Protein AF-A0A6N4V8E3-F1 (afdb_monomer_lite)

Sequence (276 aa):
MPQGRGENFLPGADWSERSAGTNAPGTALVVDREVQIRRWEHFSRVAQPWSCTAAPVRDPTTGELLGVIDLTGHADAAAPQTLALLRATALAVGKYVALQRLTQTAAEVGPSSYSARLTVLTARRPTWTVCRGAGAGQSVNLAPRHADILVLLMQHPEGLSADHLAVLLDDNDLDAVSVRAEMSRLRRAIGARFLGSKPYRLLEPVTSDLDGVLDALATGDISRALELCSGPLLPNSPSPGIARLRVEVCAALRLAVIEANDDALLERWRRTGHGS

pLDDT: mean 83.17, std 13.73, range [33.72, 97.56]

Structure (mmCIF, N/CA/C/O backbone):
data_AF-A0A6N4V8E3-F1
#
_entry.id   AF-A0A6N4V8E3-F1
#
loop_
_atom_site.group_PDB
_atom_site.id
_atom_site.type_symbol
_atom_site.label_atom_id
_atom_site.label_alt_id
_atom_site.label_comp_id
_atom_site.label_asym_id
_atom_site.label_entity_id
_atom_site.label_seq_id
_atom_site.pdbx_PDB_ins_code
_atom_site.Cartn_x
_atom_site.Cartn_y
_atom_site.Cartn_z
_atom_site.occupancy
_atom_site.B_iso_or_equiv
_atom_site.auth_seq_id
_atom_site.auth_comp_id
_atom_site.auth_asym_id
_atom_site.auth_atom_id
_atom_site.pdbx_PDB_model_num
ATOM 1 N N . MET A 1 1 ? 6.601 -24.654 -59.844 1.00 35.06 1 MET A N 1
ATOM 2 C CA . MET A 1 1 ? 7.358 -24.160 -58.674 1.00 35.06 1 MET A CA 1
ATOM 3 C C . MET A 1 1 ? 6.698 -22.873 -58.174 1.00 35.06 1 MET A C 1
ATOM 5 O O . MET A 1 1 ? 6.913 -21.855 -58.820 1.00 35.06 1 MET A O 1
ATOM 9 N N . PRO A 1 2 ? 5.873 -22.868 -57.114 1.00 35.78 2 PRO A N 1
ATOM 10 C CA . PRO A 1 2 ? 5.459 -21.618 -56.462 1.00 35.78 2 PRO A CA 1
ATOM 11 C C . PRO A 1 2 ? 6.222 -21.474 -55.125 1.00 35.78 2 PRO A C 1
ATOM 13 O O . PRO A 1 2 ? 6.230 -22.398 -54.323 1.00 35.78 2 PRO A O 1
ATOM 16 N N . GLN A 1 3 ? 7.130 -20.508 -54.949 1.00 33.72 3 GLN A N 1
ATOM 17 C CA . GLN A 1 3 ? 6.899 -19.123 -54.489 1.00 33.72 3 GLN A CA 1
ATOM 18 C C . GLN A 1 3 ? 6.070 -19.025 -53.192 1.00 33.72 3 GLN A C 1
ATOM 20 O O . GLN A 1 3 ? 4.890 -18.711 -53.240 1.00 33.72 3 GLN A O 1
ATOM 25 N N . GLY A 1 4 ? 6.696 -19.268 -52.032 1.00 34.12 4 GLY A N 1
ATOM 26 C CA . GLY A 1 4 ? 6.123 -18.970 -50.712 1.00 34.12 4 GLY A CA 1
ATOM 27 C C . GLY A 1 4 ? 6.515 -17.563 -50.254 1.00 34.12 4 GLY A C 1
ATOM 28 O O . GLY A 1 4 ? 7.561 -17.384 -49.632 1.00 34.12 4 GLY A O 1
ATOM 29 N N . ARG A 1 5 ? 5.712 -16.555 -50.611 1.00 37.81 5 ARG A N 1
ATOM 30 C CA . ARG A 1 5 ? 5.761 -15.217 -49.994 1.00 37.81 5 ARG A CA 1
ATOM 31 C C . ARG A 1 5 ? 5.069 -15.282 -48.624 1.00 37.81 5 ARG A C 1
ATOM 33 O O . ARG A 1 5 ? 4.249 -16.162 -48.401 1.00 37.81 5 ARG A O 1
ATOM 40 N N . GLY A 1 6 ? 5.436 -14.395 -47.697 1.00 44.28 6 GLY A N 1
ATOM 41 C CA . GLY A 1 6 ? 4.971 -14.358 -46.299 1.00 44.28 6 GLY A CA 1
ATOM 42 C C . GLY A 1 6 ? 3.471 -14.094 -46.104 1.00 44.28 6 GLY A C 1
ATOM 43 O O . GLY A 1 6 ? 3.096 -13.060 -45.566 1.00 44.28 6 GLY A O 1
ATOM 44 N N . GLU A 1 7 ? 2.620 -15.031 -46.517 1.00 43.19 7 GLU A N 1
ATOM 45 C CA . GLU A 1 7 ? 1.161 -14.877 -46.600 1.00 43.19 7 GLU A CA 1
ATOM 46 C C . GLU A 1 7 ? 0.392 -15.211 -45.301 1.00 43.19 7 GLU A C 1
ATOM 48 O O . GLU A 1 7 ? -0.817 -15.026 -45.263 1.00 43.19 7 GLU A O 1
ATOM 53 N N . ASN A 1 8 ? 1.057 -15.608 -44.203 1.00 53.62 8 ASN A N 1
ATOM 54 C CA . ASN A 1 8 ? 0.373 -16.044 -42.965 1.00 53.62 8 ASN A CA 1
ATOM 55 C C . ASN A 1 8 ? 0.537 -15.118 -41.737 1.00 53.62 8 ASN A C 1
ATOM 57 O O . ASN A 1 8 ? 0.022 -15.431 -40.665 1.00 53.62 8 ASN A O 1
ATOM 61 N N . PHE A 1 9 ? 1.210 -13.968 -41.858 1.00 63.34 9 PHE A N 1
ATOM 62 C CA . PHE A 1 9 ? 1.315 -12.973 -40.772 1.00 63.34 9 PHE A CA 1
ATOM 63 C C . PHE A 1 9 ? 0.225 -11.899 -40.889 1.00 63.34 9 PHE A C 1
ATOM 65 O O . PHE A 1 9 ? 0.503 -10.705 -40.979 1.00 63.34 9 PHE A O 1
ATOM 72 N N . LEU A 1 10 ? -1.032 -12.339 -40.942 1.00 71.69 10 LEU A N 1
ATOM 73 C CA . LEU A 1 10 ? -2.198 -11.460 -41.003 1.00 71.69 10 LEU A CA 1
ATOM 74 C C . LEU A 1 10 ? -2.860 -11.366 -39.620 1.00 71.69 10 LEU A C 1
ATOM 76 O O . LEU A 1 10 ? -2.884 -12.363 -38.891 1.00 71.69 10 LEU A O 1
ATOM 80 N N . PRO A 1 11 ? -3.433 -10.206 -39.247 1.00 72.50 11 PRO A N 1
ATOM 81 C CA . PRO A 1 11 ? -4.263 -10.108 -38.052 1.00 72.50 11 PRO A CA 1
ATOM 82 C C . PRO A 1 11 ? -5.357 -11.186 -38.053 1.00 72.50 11 PRO A C 1
ATOM 84 O O . PRO A 1 11 ? -6.082 -11.336 -39.035 1.00 72.50 11 PRO A O 1
ATOM 87 N N . GLY A 1 12 ? -5.464 -11.939 -36.955 1.00 74.75 12 GLY A N 1
ATOM 88 C CA . GLY A 1 12 ? -6.433 -13.032 -36.809 1.00 74.75 12 GLY A CA 1
ATOM 89 C C . GLY A 1 12 ? -5.965 -14.408 -37.299 1.00 74.75 12 GLY A C 1
ATOM 90 O O . GLY A 1 12 ? -6.728 -15.364 -37.184 1.00 74.75 12 GLY A O 1
ATOM 91 N N . ALA A 1 13 ? -4.736 -14.545 -37.809 1.00 72.50 13 ALA A N 1
ATOM 92 C CA . ALA A 1 13 ? -4.158 -15.855 -38.111 1.00 72.50 13 ALA A CA 1
ATOM 93 C C . ALA A 1 13 ? -3.960 -16.695 -36.831 1.00 72.50 13 ALA A C 1
ATOM 95 O O . ALA A 1 13 ? -3.440 -16.199 -35.830 1.00 72.50 13 ALA A O 1
ATOM 96 N N . ASP A 1 14 ? -4.347 -17.974 -36.871 1.00 70.38 14 ASP A N 1
ATOM 97 C CA . ASP A 1 14 ? -4.186 -18.908 -35.750 1.00 70.38 14 ASP A CA 1
ATOM 98 C C . ASP A 1 14 ? -2.796 -19.561 -35.772 1.00 70.38 14 ASP A C 1
ATOM 100 O O . ASP A 1 14 ? -2.520 -20.460 -36.573 1.00 70.38 14 ASP A O 1
ATOM 104 N N . TRP A 1 15 ? -1.942 -19.111 -34.851 1.00 71.25 15 TRP A N 1
ATOM 105 C CA . TRP A 1 15 ? -0.581 -19.607 -34.629 1.00 71.25 15 TRP A CA 1
ATOM 106 C C . TRP A 1 15 ? -0.468 -20.569 -33.437 1.00 71.25 15 TRP A C 1
ATOM 108 O O . TRP A 1 15 ? 0.630 -20.818 -32.938 1.00 71.25 15 TRP A O 1
ATOM 118 N N . SER A 1 16 ? -1.580 -21.132 -32.961 1.00 67.69 16 SER A N 1
ATOM 119 C CA . SER A 1 16 ? -1.545 -22.183 -31.942 1.00 67.69 16 SER A CA 1
ATOM 120 C C . SER A 1 16 ? -0.739 -23.394 -32.420 1.00 67.69 16 SER A C 1
ATOM 122 O O . SER A 1 16 ? -0.695 -23.702 -33.613 1.00 67.69 16 SER A O 1
ATOM 124 N N . GLU A 1 17 ? -0.139 -24.143 -31.490 1.00 68.00 17 GLU A N 1
ATOM 125 C CA . GLU A 1 17 ? 0.621 -25.354 -31.839 1.00 68.00 17 GLU A CA 1
ATOM 126 C C . GLU A 1 17 ? -0.234 -26.396 -32.579 1.00 68.00 17 GLU A C 1
ATOM 128 O O . GLU A 1 17 ? 0.279 -27.147 -33.405 1.00 68.00 17 GLU A O 1
ATOM 133 N N . ARG A 1 18 ? -1.554 -26.414 -32.338 1.00 65.75 18 ARG A N 1
ATOM 134 C CA . ARG A 1 18 ? -2.509 -27.288 -33.036 1.00 65.75 18 ARG A CA 1
ATOM 135 C C . ARG A 1 18 ? -2.671 -26.919 -34.516 1.00 65.75 18 ARG A C 1
ATOM 137 O O . ARG A 1 18 ? -2.893 -27.812 -35.328 1.00 65.75 18 ARG A O 1
ATOM 144 N N . SER A 1 19 ? -2.596 -25.630 -34.843 1.00 66.25 19 SER A N 1
ATOM 145 C CA . SER A 1 19 ? -2.780 -25.094 -36.197 1.00 66.25 19 SER A CA 1
ATOM 146 C C . SER A 1 19 ? -1.456 -25.030 -36.969 1.00 66.25 19 SER A C 1
ATOM 148 O O . SER A 1 19 ? -1.354 -25.526 -38.089 1.00 66.25 19 SER A O 1
ATOM 150 N N . ALA A 1 20 ? -0.416 -24.467 -36.349 1.00 65.44 20 ALA A N 1
ATOM 151 C CA . ALA A 1 20 ? 0.849 -24.129 -37.002 1.00 65.44 20 ALA A CA 1
ATOM 152 C C . ALA A 1 20 ? 2.033 -25.035 -36.601 1.00 65.44 20 ALA A C 1
ATOM 154 O O . ALA A 1 20 ? 3.134 -24.874 -37.132 1.00 65.44 20 ALA A O 1
ATOM 155 N N . GLY A 1 21 ? 1.832 -25.993 -35.686 1.00 66.31 21 GLY A N 1
ATOM 156 C CA . GLY A 1 21 ? 2.904 -26.807 -35.098 1.00 66.31 21 GLY A CA 1
ATOM 157 C C . GLY A 1 21 ? 3.743 -26.036 -34.071 1.00 66.31 21 GLY A C 1
ATOM 158 O O . GLY A 1 21 ? 3.504 -24.853 -33.829 1.00 66.31 21 GLY A O 1
ATOM 159 N N . THR A 1 22 ? 4.734 -26.695 -33.457 1.00 66.62 22 THR A N 1
ATOM 160 C CA . THR A 1 22 ? 5.653 -26.058 -32.493 1.00 66.62 22 THR A CA 1
ATOM 161 C C . THR A 1 22 ? 6.352 -24.859 -33.131 1.00 66.62 22 THR A C 1
ATOM 163 O O . THR A 1 22 ? 7.107 -24.995 -34.098 1.00 66.62 22 THR A O 1
ATOM 166 N N . ASN A 1 23 ? 6.094 -23.678 -32.581 1.00 73.62 23 ASN A N 1
ATOM 167 C CA . ASN A 1 23 ? 6.585 -22.402 -33.078 1.00 73.62 23 ASN A CA 1
ATOM 168 C C . ASN A 1 23 ? 7.006 -21.508 -31.905 1.00 73.62 23 ASN A C 1
ATOM 170 O O . ASN A 1 23 ? 6.580 -21.720 -30.774 1.00 73.62 23 ASN A O 1
ATOM 174 N N . ALA A 1 24 ? 7.858 -20.516 -32.169 1.00 75.12 24 ALA A N 1
ATOM 175 C CA . ALA A 1 24 ? 8.422 -19.666 -31.123 1.00 75.12 24 ALA A CA 1
ATOM 176 C C . ALA A 1 24 ? 7.376 -18.964 -30.232 1.00 75.12 24 ALA A C 1
ATOM 178 O O . ALA A 1 24 ? 7.535 -19.043 -29.010 1.00 75.12 24 ALA A O 1
ATOM 179 N N . PRO A 1 25 ? 6.294 -18.347 -30.759 1.00 81.62 25 PRO A N 1
ATOM 180 C CA . PRO A 1 25 ? 5.296 -17.721 -29.896 1.00 81.62 25 PRO A CA 1
ATOM 181 C C . PRO A 1 25 ? 4.509 -18.737 -29.057 1.00 81.62 25 PRO A C 1
ATOM 183 O O . PRO A 1 25 ? 4.309 -18.514 -27.865 1.00 81.62 25 PRO A O 1
ATOM 186 N N . GLY A 1 26 ? 4.120 -19.876 -29.634 1.00 82.00 26 GLY A N 1
ATOM 187 C CA . GLY A 1 26 ? 3.435 -20.958 -28.926 1.00 82.00 26 GLY A CA 1
ATOM 188 C C . GLY A 1 26 ? 4.300 -21.578 -27.832 1.00 82.00 26 GLY A C 1
ATOM 189 O O . GLY A 1 26 ? 3.849 -21.740 -26.701 1.00 82.00 26 GLY A O 1
ATOM 190 N N . THR A 1 27 ? 5.577 -21.830 -28.122 1.00 82.06 27 THR A N 1
ATOM 191 C CA . THR A 1 27 ? 6.521 -22.336 -27.124 1.00 82.06 27 THR A CA 1
ATOM 192 C C . THR A 1 27 ? 6.706 -21.327 -25.996 1.00 82.06 27 THR A C 1
ATOM 194 O O . THR A 1 27 ? 6.615 -21.720 -24.839 1.00 82.06 27 THR A O 1
ATOM 197 N N . ALA A 1 28 ? 6.891 -20.036 -26.299 1.00 85.12 28 ALA A N 1
ATOM 198 C CA . ALA A 1 28 ? 7.029 -18.993 -25.280 1.00 85.12 28 ALA A CA 1
ATOM 199 C C . ALA A 1 28 ? 5.793 -18.873 -24.368 1.00 85.12 28 ALA A C 1
ATOM 201 O O . ALA A 1 28 ? 5.960 -18.646 -23.171 1.00 85.12 28 ALA A O 1
ATOM 202 N N . LEU A 1 29 ? 4.578 -19.085 -24.897 1.00 86.38 29 LEU A N 1
ATOM 203 C CA . LEU A 1 29 ? 3.350 -19.172 -24.092 1.00 86.38 29 LEU A CA 1
ATOM 204 C C . LEU A 1 29 ? 3.366 -20.380 -23.143 1.00 86.38 29 LEU A C 1
ATOM 206 O O . LEU A 1 29 ? 2.987 -20.252 -21.985 1.00 86.38 29 LEU A O 1
ATOM 210 N N . VAL A 1 30 ? 3.798 -21.551 -23.622 1.00 84.81 30 VAL A N 1
ATOM 211 C CA . VAL A 1 30 ? 3.795 -22.800 -22.838 1.00 84.81 30 VAL A CA 1
ATOM 212 C C . VAL A 1 30 ? 4.867 -22.797 -21.750 1.00 84.81 30 VAL A C 1
ATOM 214 O O . VAL A 1 30 ? 4.600 -23.208 -20.623 1.00 84.81 30 VAL A O 1
ATOM 217 N N . VAL A 1 31 ? 6.089 -22.363 -22.076 1.00 86.06 31 VAL A N 1
ATOM 218 C CA . VAL A 1 31 ? 7.203 -22.335 -21.112 1.00 86.06 31 VAL A CA 1
ATOM 219 C C . VAL A 1 31 ? 7.198 -21.089 -20.231 1.00 86.06 31 VAL A C 1
ATOM 221 O O . VAL A 1 31 ? 7.966 -21.021 -19.272 1.00 86.06 31 VAL A O 1
ATOM 224 N N . ASP A 1 32 ? 6.358 -20.112 -20.571 1.00 87.50 32 ASP A N 1
ATOM 225 C CA . ASP A 1 32 ? 6.155 -18.863 -19.843 1.00 87.50 32 ASP A CA 1
ATOM 226 C C . ASP A 1 32 ? 7.458 -18.064 -19.610 1.00 87.50 32 ASP A C 1
ATOM 228 O O . ASP A 1 32 ? 7.689 -17.426 -18.578 1.00 87.50 32 ASP A O 1
ATOM 232 N N . ARG A 1 33 ? 8.353 -18.115 -20.603 1.00 88.81 33 ARG A N 1
ATOM 233 C CA . ARG A 1 33 ? 9.679 -17.474 -20.623 1.00 88.81 33 ARG A CA 1
ATOM 234 C C . ARG A 1 33 ? 10.089 -17.142 -22.050 1.00 88.81 33 ARG A C 1
ATOM 236 O O . ARG A 1 33 ? 9.491 -17.632 -23.005 1.00 88.81 33 ARG A O 1
ATOM 243 N N . GLU A 1 34 ? 11.138 -16.341 -22.205 1.00 89.12 34 GLU A N 1
ATOM 244 C CA . GLU A 1 34 ? 11.646 -16.026 -23.535 1.00 89.12 34 GLU A CA 1
ATOM 245 C C . GLU A 1 34 ? 12.300 -17.241 -24.190 1.00 89.12 34 GLU A C 1
ATOM 247 O O . GLU A 1 34 ? 12.995 -18.038 -23.543 1.00 89.12 34 GLU A O 1
ATOM 252 N N . VAL A 1 35 ? 12.097 -17.342 -25.500 1.00 88.75 35 VAL A N 1
ATOM 253 C CA . VAL A 1 35 ? 12.589 -18.434 -26.335 1.00 88.75 35 VAL A CA 1
ATOM 254 C C . VAL A 1 35 ? 13.273 -17.842 -27.558 1.00 88.75 35 VAL A C 1
ATOM 256 O O . VAL A 1 35 ? 12.781 -16.894 -28.168 1.00 88.75 35 VAL A O 1
ATOM 259 N N . GLN A 1 36 ? 14.412 -18.421 -27.927 1.00 87.12 36 GLN A N 1
ATOM 260 C CA . GLN A 1 36 ? 15.023 -18.216 -29.234 1.00 87.12 36 GLN A CA 1
ATOM 261 C C . GLN A 1 36 ? 15.043 -19.557 -29.950 1.00 87.12 36 GLN A C 1
ATOM 263 O O . GLN A 1 36 ? 15.472 -20.547 -29.363 1.00 87.12 36 GLN A O 1
ATOM 268 N N . ILE A 1 37 ? 14.577 -19.578 -31.195 1.00 81.75 37 ILE A N 1
ATOM 269 C CA . ILE A 1 37 ? 14.648 -20.748 -32.069 1.00 81.75 37 ILE A CA 1
ATOM 270 C C . ILE A 1 37 ? 15.474 -20.346 -33.285 1.00 81.75 37 ILE A C 1
ATOM 272 O O . ILE A 1 37 ? 15.129 -19.412 -34.008 1.00 81.75 37 ILE A O 1
ATOM 276 N N . ARG A 1 38 ? 16.606 -21.012 -33.490 1.00 80.94 38 ARG A N 1
ATOM 277 C CA . ARG A 1 38 ? 17.566 -20.722 -34.557 1.00 80.94 38 ARG A CA 1
ATOM 278 C C . ARG A 1 38 ? 17.406 -21.715 -35.686 1.00 80.94 38 ARG A C 1
ATOM 280 O O . ARG A 1 38 ? 17.767 -22.865 -35.493 1.00 80.94 38 ARG A O 1
ATOM 287 N N . ARG A 1 39 ? 17.003 -21.286 -36.885 1.00 79.44 39 ARG A N 1
ATOM 288 C CA . ARG A 1 39 ? 17.086 -22.059 -38.145 1.00 79.44 39 ARG A CA 1
ATOM 289 C C . ARG A 1 39 ? 16.838 -23.566 -37.993 1.00 79.44 39 ARG A C 1
ATOM 291 O O . ARG A 1 39 ? 15.705 -24.023 -38.021 1.00 79.44 39 ARG A O 1
ATOM 298 N N . TRP A 1 40 ? 17.905 -24.344 -37.829 1.00 71.44 40 TRP A N 1
ATOM 299 C CA . TRP A 1 40 ? 17.895 -25.802 -37.707 1.00 71.44 40 TRP A CA 1
ATOM 300 C C . TRP A 1 40 ? 17.207 -26.339 -36.437 1.00 71.44 40 TRP A C 1
ATOM 302 O O . TRP A 1 40 ? 16.867 -27.517 -36.403 1.00 71.44 40 TRP A O 1
ATOM 312 N N . GLU A 1 41 ? 16.959 -25.500 -35.431 1.00 68.12 41 GLU A N 1
ATOM 313 C CA . GLU A 1 41 ? 16.141 -25.799 -34.247 1.00 68.12 41 GLU A CA 1
ATOM 314 C C . GLU A 1 41 ? 14.634 -25.813 -34.572 1.00 68.12 41 GLU A C 1
ATOM 316 O O . GLU A 1 41 ? 13.845 -26.365 -33.806 1.00 68.12 41 GLU A O 1
ATOM 321 N N . HIS A 1 42 ? 14.211 -25.267 -35.722 1.00 64.88 42 HIS A N 1
ATOM 322 C CA . HIS A 1 42 ? 12.837 -25.422 -36.193 1.00 64.88 42 HIS A CA 1
ATOM 323 C C . HIS A 1 42 ? 12.587 -26.857 -36.682 1.00 64.88 42 HIS A C 1
ATOM 325 O O . HIS A 1 42 ? 13.232 -27.343 -37.617 1.00 64.88 42 HIS A O 1
ATOM 331 N N . PHE A 1 43 ? 11.571 -27.507 -36.104 1.00 62.22 43 PHE A N 1
ATOM 332 C CA . PHE A 1 43 ? 11.139 -28.853 -36.500 1.00 62.22 43 PHE A CA 1
ATOM 333 C C . PHE A 1 43 ? 10.637 -28.909 -37.957 1.00 62.22 43 PHE A C 1
ATOM 335 O O . PHE A 1 43 ? 10.853 -29.891 -38.667 1.00 62.22 43 PHE A O 1
ATOM 342 N N . SER A 1 44 ? 10.007 -27.832 -38.441 1.00 59.75 44 SER A N 1
ATOM 343 C CA . SER A 1 44 ? 9.557 -27.713 -39.832 1.00 59.75 44 SER A CA 1
ATOM 344 C C . SER A 1 44 ? 10.683 -27.250 -40.759 1.00 59.75 44 SER A C 1
ATOM 346 O O . SER A 1 44 ? 11.201 -26.143 -40.612 1.00 59.75 44 SER A O 1
ATOM 348 N N . ARG A 1 45 ? 10.994 -28.043 -41.797 1.00 59.47 45 ARG A N 1
ATOM 349 C CA . ARG A 1 45 ? 11.989 -27.692 -42.836 1.00 59.47 45 ARG A CA 1
ATOM 350 C C . ARG A 1 45 ? 11.665 -26.400 -43.588 1.00 59.47 45 ARG A C 1
ATOM 352 O O . ARG A 1 45 ? 12.570 -25.742 -44.085 1.00 59.47 45 ARG A O 1
ATOM 359 N N . VAL A 1 46 ? 10.389 -26.024 -43.648 1.00 60.22 46 VAL A N 1
ATOM 360 C CA . VAL A 1 46 ? 9.932 -24.782 -44.291 1.00 60.22 46 VAL A CA 1
ATOM 361 C C . VAL A 1 46 ? 10.279 -23.551 -43.443 1.00 60.22 46 VAL A C 1
ATOM 363 O O . VAL A 1 46 ? 10.506 -22.477 -43.992 1.00 60.22 46 VAL A O 1
ATOM 366 N N . ALA A 1 47 ? 10.379 -23.709 -42.120 1.00 59.47 47 ALA A N 1
ATOM 367 C CA . ALA A 1 47 ? 10.731 -22.639 -41.187 1.00 59.47 47 ALA A CA 1
ATOM 368 C C . ALA A 1 47 ? 12.251 -22.494 -40.965 1.00 59.47 47 ALA A C 1
ATOM 370 O O . ALA A 1 47 ? 12.696 -21.461 -40.482 1.00 59.47 47 ALA A O 1
ATOM 371 N N . GLN A 1 48 ? 13.060 -23.477 -41.381 1.00 68.38 48 GLN A N 1
ATOM 372 C CA . GLN A 1 48 ? 14.523 -23.479 -41.210 1.00 68.38 48 GLN A CA 1
ATOM 373 C C . GLN A 1 48 ? 15.305 -22.299 -41.826 1.00 68.38 48 GLN A C 1
ATOM 375 O O . GLN A 1 48 ? 16.406 -22.022 -41.343 1.00 68.38 48 GLN A O 1
ATOM 380 N N . PRO A 1 49 ? 14.822 -21.583 -42.863 1.00 71.50 49 PRO A N 1
ATOM 381 C CA . PRO A 1 49 ? 15.467 -20.346 -43.311 1.00 71.50 49 PRO A CA 1
ATOM 382 C C . PRO A 1 49 ? 15.428 -19.216 -42.271 1.00 71.50 49 PRO A C 1
ATOM 384 O O . PRO A 1 49 ? 16.246 -18.294 -42.340 1.00 71.50 49 PRO A O 1
ATOM 387 N N . TRP A 1 50 ? 14.507 -19.298 -41.311 1.00 76.06 50 TRP A N 1
ATOM 388 C CA . TRP A 1 50 ? 14.204 -18.250 -40.349 1.00 76.06 50 TRP A CA 1
ATOM 389 C C . TRP A 1 50 ? 14.744 -18.588 -38.960 1.00 76.06 50 TRP A C 1
ATOM 391 O O . TRP A 1 50 ? 14.968 -19.746 -38.617 1.00 76.06 50 TRP A O 1
ATOM 401 N N . SER A 1 51 ? 14.979 -17.554 -38.166 1.00 81.81 51 SER A N 1
ATOM 402 C CA . SER A 1 51 ? 15.124 -17.648 -36.721 1.00 81.81 51 SER A CA 1
ATOM 403 C C . SER A 1 51 ? 14.081 -16.747 -36.081 1.00 81.81 51 SER A C 1
ATOM 405 O O . SER A 1 51 ? 13.721 -15.706 -36.641 1.00 81.81 51 SER A O 1
ATOM 407 N N . CYS A 1 52 ? 13.633 -17.134 -34.899 1.00 86.00 52 CYS A N 1
ATOM 408 C CA . CYS A 1 52 ? 12.606 -16.429 -34.153 1.00 86.00 52 CYS A CA 1
ATOM 409 C C . CYS A 1 52 ? 13.114 -16.132 -32.744 1.00 86.00 52 CYS A C 1
ATOM 411 O O . CYS A 1 52 ? 13.771 -16.971 -32.121 1.00 86.00 52 CYS A O 1
ATOM 413 N N . THR A 1 53 ? 12.782 -14.954 -32.232 1.00 88.12 53 THR A N 1
ATOM 414 C CA . THR A 1 53 ? 12.875 -14.646 -30.805 1.00 88.12 53 THR A CA 1
ATOM 415 C C . THR A 1 53 ? 11.499 -14.232 -30.327 1.00 88.12 53 THR A C 1
ATOM 417 O O . THR A 1 53 ? 10.914 -13.314 -30.892 1.00 88.12 53 THR A O 1
ATOM 420 N N . ALA A 1 54 ? 11.019 -14.877 -29.269 1.00 91.00 54 ALA A N 1
ATOM 421 C CA . ALA A 1 54 ? 9.720 -14.614 -28.674 1.00 91.00 54 ALA A CA 1
ATOM 422 C C . ALA A 1 54 ? 9.861 -14.284 -27.184 1.00 91.00 54 ALA A C 1
ATOM 424 O O . ALA A 1 54 ? 10.643 -14.917 -26.469 1.00 91.00 54 ALA A O 1
ATOM 425 N N . ALA A 1 55 ? 9.093 -13.302 -26.713 1.00 93.44 55 ALA A N 1
ATOM 426 C CA . ALA A 1 55 ? 9.055 -12.881 -25.317 1.00 93.44 55 ALA A CA 1
ATOM 427 C C . ALA A 1 55 ? 7.603 -12.709 -24.829 1.00 93.44 55 ALA A C 1
ATOM 429 O O . ALA A 1 55 ? 6.815 -12.035 -25.503 1.00 93.44 55 ALA A O 1
ATOM 430 N N . PRO A 1 56 ? 7.235 -13.283 -23.667 1.00 94.00 56 PRO A N 1
ATOM 431 C CA . PRO A 1 56 ? 5.913 -13.098 -23.090 1.00 94.00 56 PRO A CA 1
ATOM 432 C C . PRO A 1 56 ? 5.708 -11.653 -22.633 1.00 94.00 56 PRO A C 1
ATOM 434 O O . PRO A 1 56 ? 6.578 -11.038 -22.015 1.00 94.00 56 PRO A O 1
ATOM 437 N N . VAL A 1 57 ? 4.525 -11.122 -22.920 1.00 94.88 57 VAL A N 1
ATOM 438 C CA . VAL A 1 57 ? 4.033 -9.852 -22.391 1.00 94.88 57 VAL A CA 1
ATOM 439 C C . VAL A 1 57 ? 3.194 -10.164 -21.171 1.00 94.88 57 VAL A C 1
ATOM 441 O O . VAL A 1 57 ? 2.213 -10.902 -21.260 1.00 94.88 57 VAL A O 1
ATOM 444 N N . ARG A 1 58 ? 3.562 -9.576 -20.038 1.00 91.38 58 ARG A N 1
ATOM 445 C CA . ARG A 1 58 ? 2.823 -9.725 -18.790 1.00 91.38 58 ARG A CA 1
ATOM 446 C C . ARG A 1 58 ? 2.268 -8.401 -18.331 1.00 91.38 58 ARG A C 1
ATOM 448 O O . ARG A 1 58 ? 2.869 -7.352 -18.570 1.00 91.38 58 ARG A O 1
ATOM 455 N N . ASP A 1 59 ? 1.159 -8.478 -17.622 1.00 89.50 59 ASP A N 1
ATOM 456 C CA . ASP A 1 59 ? 0.723 -7.391 -16.772 1.00 89.50 59 ASP A CA 1
ATOM 457 C C . ASP A 1 59 ? 1.751 -7.245 -15.629 1.00 89.50 59 ASP A C 1
ATOM 459 O O . ASP A 1 59 ? 1.948 -8.188 -14.858 1.00 89.50 59 ASP A O 1
ATOM 463 N N . PRO A 1 60 ? 2.461 -6.107 -15.522 1.00 85.00 60 PRO A N 1
ATOM 464 C CA . PRO A 1 60 ? 3.479 -5.912 -14.493 1.00 85.00 60 PRO A CA 1
ATOM 465 C C . PRO A 1 60 ? 2.890 -5.787 -13.081 1.00 85.00 60 PRO A C 1
ATOM 467 O O . PRO A 1 60 ? 3.636 -5.886 -12.111 1.00 85.00 60 PRO A O 1
ATOM 470 N N . THR A 1 61 ? 1.584 -5.548 -12.960 1.00 84.94 61 THR A N 1
ATOM 471 C CA . THR A 1 61 ? 0.872 -5.390 -11.692 1.00 84.94 61 THR A CA 1
ATOM 472 C C . THR A 1 61 ? 0.308 -6.722 -11.203 1.00 84.94 61 THR A C 1
ATOM 474 O O . THR A 1 61 ? 0.403 -7.015 -10.016 1.00 84.94 61 THR A O 1
ATOM 477 N N . THR A 1 62 ? -0.259 -7.544 -12.092 1.00 86.31 62 THR A N 1
ATOM 478 C CA . THR A 1 62 ? -0.901 -8.820 -11.707 1.00 86.31 62 THR A CA 1
ATOM 479 C C . THR A 1 62 ? -0.053 -10.059 -11.994 1.00 86.31 62 THR A C 1
ATOM 481 O O . THR A 1 62 ? -0.334 -11.130 -11.459 1.00 86.31 62 THR A O 1
ATOM 484 N N . GLY A 1 63 ? 0.968 -9.947 -12.849 1.00 86.50 63 GLY A N 1
ATOM 485 C CA . GLY A 1 63 ? 1.751 -11.080 -13.354 1.00 86.50 63 GLY A CA 1
ATOM 486 C C . GLY A 1 63 ? 1.035 -11.914 -14.425 1.00 86.50 63 GLY A C 1
ATOM 487 O O . GLY A 1 63 ? 1.625 -12.863 -14.949 1.00 86.50 63 GLY A O 1
ATOM 488 N N . GLU A 1 64 ? -0.207 -11.562 -14.773 1.00 90.44 64 GLU A N 1
ATOM 489 C CA . GLU A 1 64 ? -1.012 -12.237 -15.794 1.00 90.44 64 GLU A CA 1
ATOM 490 C C . GLU A 1 64 ? -0.307 -12.214 -17.159 1.00 90.44 64 GLU A C 1
ATOM 492 O O . GLU A 1 64 ? 0.208 -11.181 -17.590 1.00 90.44 64 GLU A O 1
ATOM 497 N N . LEU A 1 65 ? -0.295 -13.353 -17.859 1.00 90.69 65 LEU A N 1
ATOM 498 C CA . LEU A 1 65 ? 0.220 -13.457 -19.223 1.00 90.69 65 LEU A CA 1
ATOM 499 C C . LEU A 1 65 ? -0.796 -12.860 -20.208 1.00 90.69 65 LEU A C 1
ATOM 501 O O . LEU A 1 65 ? -1.862 -13.427 -20.431 1.00 90.69 65 LEU A O 1
ATOM 505 N N . LEU A 1 66 ? -0.451 -11.723 -20.811 1.00 90.75 66 LEU A N 1
ATOM 506 C CA . LEU A 1 66 ? -1.310 -10.988 -21.745 1.00 90.75 66 LEU A CA 1
ATOM 507 C C . LEU A 1 66 ? -1.144 -11.461 -23.194 1.00 90.75 66 LEU A C 1
ATOM 509 O O . LEU A 1 66 ? -2.049 -11.300 -24.011 1.00 90.75 66 LEU A O 1
ATOM 513 N N . GLY A 1 67 ? 0.024 -12.007 -23.531 1.00 91.56 67 GLY A N 1
ATOM 514 C CA . GLY A 1 67 ? 0.346 -12.472 -24.876 1.00 91.56 67 GLY A CA 1
ATOM 515 C C . GLY A 1 67 ? 1.845 -12.649 -25.082 1.00 91.56 67 GLY A C 1
ATOM 516 O O . GLY A 1 67 ? 2.605 -12.752 -24.122 1.00 91.56 67 GLY A O 1
ATOM 517 N N . VAL A 1 68 ? 2.282 -12.670 -26.341 1.00 92.38 68 VAL A N 1
ATOM 518 C CA . VAL A 1 68 ? 3.694 -12.808 -26.731 1.00 92.38 68 VAL A CA 1
ATOM 519 C C . VAL A 1 68 ? 4.017 -11.833 -27.855 1.00 92.38 68 VAL A C 1
ATOM 521 O O . VAL A 1 68 ? 3.204 -11.619 -28.752 1.00 92.38 68 VAL A O 1
ATOM 524 N N . ILE A 1 69 ? 5.221 -11.267 -27.816 1.00 90.88 69 ILE A N 1
ATOM 525 C CA . ILE A 1 69 ? 5.836 -10.573 -28.950 1.00 90.88 69 ILE A CA 1
ATOM 526 C C . ILE A 1 69 ? 6.837 -11.534 -29.579 1.00 90.88 69 ILE A C 1
ATOM 528 O O . ILE A 1 69 ? 7.684 -12.073 -28.872 1.00 90.88 69 ILE A O 1
ATOM 532 N N . ASP A 1 70 ? 6.743 -11.734 -30.890 1.00 89.44 70 ASP A N 1
ATOM 533 C CA . ASP A 1 70 ? 7.684 -12.532 -31.677 1.00 89.44 70 ASP A CA 1
ATOM 534 C C . ASP A 1 70 ? 8.335 -11.666 -32.757 1.00 89.44 70 ASP A C 1
ATOM 536 O O . ASP A 1 70 ? 7.683 -10.832 -33.390 1.00 89.44 70 ASP A O 1
ATOM 540 N N . LEU A 1 71 ? 9.633 -11.871 -32.963 1.00 86.50 71 LEU A N 1
ATOM 541 C CA . LEU A 1 71 ? 10.379 -11.332 -34.086 1.00 86.50 71 LEU A CA 1
ATOM 542 C C . LEU A 1 71 ? 10.957 -12.492 -34.880 1.00 86.50 71 LEU A C 1
ATOM 544 O O . LEU A 1 71 ? 11.867 -13.188 -34.428 1.00 86.50 71 LEU A O 1
ATOM 548 N N . THR A 1 72 ? 10.451 -12.635 -36.098 1.00 83.56 72 THR A N 1
ATOM 549 C CA . THR A 1 72 ? 10.920 -13.603 -37.083 1.00 83.56 72 THR A CA 1
ATOM 550 C C . THR A 1 72 ? 11.806 -12.904 -38.117 1.00 83.56 72 THR A C 1
ATOM 552 O O . THR A 1 72 ? 11.461 -11.850 -38.649 1.00 83.56 72 THR A O 1
ATOM 555 N N . GLY A 1 73 ? 12.961 -13.488 -38.429 1.00 83.56 73 GLY A N 1
ATOM 556 C CA . GLY A 1 73 ? 13.895 -12.970 -39.432 1.00 83.56 73 GLY A CA 1
ATOM 557 C C . GLY A 1 73 ? 14.982 -13.988 -39.767 1.00 83.56 73 GLY A C 1
ATOM 558 O O . GLY A 1 73 ? 14.790 -15.175 -39.547 1.00 83.56 73 GLY A O 1
ATOM 559 N N . HIS A 1 74 ? 16.117 -13.564 -40.332 1.00 78.88 74 HIS A N 1
ATOM 560 C CA . HIS A 1 74 ? 17.186 -14.493 -40.738 1.00 78.88 74 HIS A CA 1
ATOM 561 C C . HIS A 1 74 ? 18.097 -14.881 -39.556 1.00 78.88 74 HIS A C 1
ATOM 563 O O . HIS A 1 74 ? 17.619 -15.419 -38.566 1.00 78.88 74 HIS A O 1
ATOM 569 N N . ALA A 1 75 ? 19.420 -14.697 -39.631 1.00 72.81 75 ALA A N 1
ATOM 570 C CA . ALA A 1 75 ? 20.301 -15.044 -38.506 1.00 72.81 75 ALA A CA 1
ATOM 571 C C . ALA A 1 75 ? 20.177 -14.032 -37.349 1.00 72.81 75 ALA A C 1
ATOM 573 O O . ALA A 1 75 ? 20.195 -14.412 -36.180 1.00 72.81 75 ALA A O 1
ATOM 574 N N . ASP A 1 76 ? 19.968 -12.759 -37.684 1.00 75.94 76 ASP A N 1
ATOM 575 C CA . ASP A 1 76 ? 19.979 -11.650 -36.723 1.00 75.94 76 ASP A CA 1
ATOM 576 C C . ASP A 1 76 ? 18.760 -11.657 -35.787 1.00 75.94 76 ASP A C 1
ATOM 578 O O . ASP A 1 76 ? 18.806 -11.138 -34.671 1.00 75.94 76 ASP A O 1
ATOM 582 N N . ALA A 1 77 ? 17.678 -12.325 -36.192 1.00 77.19 77 ALA A N 1
ATOM 583 C CA . ALA A 1 77 ? 16.473 -12.473 -35.383 1.00 77.19 77 ALA A CA 1
ATOM 584 C C . ALA A 1 77 ? 16.683 -13.313 -34.115 1.00 77.19 77 ALA A C 1
ATOM 586 O O . ALA A 1 77 ? 15.888 -13.203 -33.190 1.00 77.19 77 ALA A O 1
ATOM 587 N N . ALA A 1 78 ? 17.761 -14.100 -34.031 1.00 77.81 78 ALA A N 1
ATOM 588 C CA . ALA A 1 78 ? 18.165 -14.831 -32.827 1.00 77.81 78 ALA A CA 1
ATOM 589 C C . ALA A 1 78 ? 19.514 -14.349 -32.255 1.00 77.81 78 ALA A C 1
ATOM 591 O O . ALA A 1 78 ? 20.185 -15.076 -31.513 1.00 77.81 78 ALA A O 1
ATOM 592 N N . ALA A 1 79 ? 19.921 -13.118 -32.586 1.00 81.31 79 ALA A N 1
ATOM 593 C CA . ALA A 1 79 ? 21.071 -12.475 -31.963 1.00 81.31 79 ALA A CA 1
ATOM 594 C C . ALA A 1 79 ? 20.778 -12.124 -30.484 1.00 81.31 79 ALA A C 1
ATOM 596 O O . ALA A 1 79 ? 19.627 -11.839 -30.134 1.00 81.31 79 ALA A O 1
ATOM 597 N N . PRO A 1 80 ? 21.788 -12.101 -29.593 1.00 76.06 80 PRO A N 1
ATOM 598 C CA . PRO A 1 80 ? 21.597 -11.731 -28.186 1.00 76.06 80 PRO A CA 1
ATOM 599 C C . PRO A 1 80 ? 20.980 -10.337 -27.987 1.00 76.06 80 PRO A C 1
ATOM 601 O O . PRO A 1 80 ? 20.173 -10.132 -27.082 1.00 76.06 80 PRO A O 1
ATOM 604 N N . GLN A 1 81 ? 21.327 -9.383 -28.855 1.00 86.38 81 GLN A N 1
ATOM 605 C CA . GLN A 1 81 ? 20.803 -8.015 -28.820 1.00 86.38 81 GLN A CA 1
ATOM 606 C C . GLN A 1 81 ? 19.300 -7.985 -29.124 1.00 86.38 81 GLN A C 1
ATOM 608 O O . GLN A 1 81 ? 18.563 -7.218 -28.510 1.00 86.38 81 GLN A O 1
ATOM 613 N N . THR A 1 82 ? 18.836 -8.867 -30.012 1.00 85.50 82 THR A N 1
ATOM 614 C CA . THR A 1 82 ? 17.421 -9.008 -30.372 1.00 85.50 82 THR A CA 1
ATOM 615 C C . THR A 1 82 ? 16.595 -9.501 -29.188 1.00 85.50 82 THR A C 1
ATOM 617 O O . THR A 1 82 ? 15.525 -8.962 -28.925 1.00 85.50 82 THR A O 1
ATOM 620 N N . LEU A 1 83 ? 17.115 -10.446 -28.399 1.00 85.38 83 LEU A N 1
ATOM 621 C CA . LEU A 1 83 ? 16.450 -10.893 -27.171 1.00 85.38 83 LEU A CA 1
ATOM 622 C C . LEU A 1 83 ? 16.331 -9.775 -26.131 1.00 85.38 83 LEU A C 1
ATOM 624 O O . LEU A 1 83 ? 15.271 -9.608 -25.530 1.00 85.38 83 LEU A O 1
ATOM 628 N N . ALA A 1 84 ? 17.397 -8.997 -25.926 1.00 86.62 84 ALA A N 1
ATOM 629 C CA . ALA A 1 84 ? 17.365 -7.858 -25.009 1.00 86.62 84 ALA A CA 1
ATOM 630 C C . ALA A 1 84 ? 16.347 -6.795 -25.457 1.00 86.62 84 ALA A C 1
ATOM 632 O O . ALA A 1 84 ? 15.584 -6.292 -24.631 1.00 86.62 84 ALA A O 1
ATOM 633 N N . LEU A 1 85 ? 16.290 -6.509 -26.762 1.00 91.38 85 LEU A N 1
ATOM 634 C CA . LEU A 1 85 ? 15.300 -5.610 -27.348 1.00 91.38 85 LEU A CA 1
ATOM 635 C C . LEU A 1 85 ? 13.874 -6.126 -27.125 1.00 91.38 85 LEU A C 1
ATOM 637 O O . LEU A 1 85 ? 13.058 -5.388 -26.584 1.00 91.38 85 LEU A O 1
ATOM 641 N N . LEU A 1 86 ? 13.579 -7.388 -27.461 1.00 91.88 86 LEU A N 1
ATOM 642 C CA . LEU A 1 86 ? 12.239 -7.956 -27.267 1.00 91.88 86 LEU A CA 1
ATOM 643 C C . LEU A 1 86 ? 11.804 -7.959 -25.807 1.00 91.88 86 LEU A C 1
ATOM 645 O O . LEU A 1 86 ? 10.648 -7.658 -25.528 1.00 91.88 86 LEU A O 1
ATOM 649 N N . ARG A 1 87 ? 12.715 -8.255 -24.876 1.00 91.25 87 ARG A N 1
ATOM 650 C CA . ARG A 1 87 ? 12.438 -8.151 -23.437 1.00 91.25 87 ARG A CA 1
ATOM 651 C C . ARG A 1 87 ? 12.048 -6.733 -23.045 1.00 91.25 87 ARG A C 1
ATOM 653 O O . ARG A 1 87 ? 11.028 -6.537 -22.391 1.00 91.25 87 ARG A O 1
ATOM 660 N N . ALA A 1 88 ? 12.833 -5.743 -23.467 1.00 92.38 88 ALA A N 1
ATOM 661 C CA . ALA A 1 88 ? 12.537 -4.342 -23.191 1.00 92.38 88 ALA A CA 1
ATOM 662 C C . ALA A 1 88 ? 11.195 -3.916 -23.810 1.00 92.38 88 ALA A C 1
ATOM 664 O O . ALA A 1 88 ? 10.396 -3.255 -23.148 1.00 92.38 88 ALA A O 1
ATOM 665 N N . THR A 1 89 ? 10.909 -4.341 -25.043 1.00 94.88 89 THR A N 1
ATOM 666 C CA . THR A 1 89 ? 9.635 -4.072 -25.718 1.00 94.88 89 THR A CA 1
ATOM 667 C C . THR A 1 89 ? 8.462 -4.744 -25.006 1.00 94.88 89 THR A C 1
ATOM 669 O O . THR A 1 89 ? 7.461 -4.081 -24.761 1.00 94.88 89 THR A O 1
ATOM 672 N N . ALA A 1 90 ? 8.574 -6.015 -24.613 1.00 92.88 90 ALA A N 1
ATOM 673 C CA . ALA A 1 90 ? 7.521 -6.732 -23.894 1.00 92.88 90 ALA A CA 1
ATOM 674 C C . ALA A 1 90 ? 7.208 -6.082 -22.539 1.00 92.88 90 ALA A C 1
ATOM 676 O O . ALA A 1 90 ? 6.040 -5.897 -22.199 1.00 92.88 90 ALA A O 1
ATOM 677 N N . LEU A 1 91 ? 8.239 -5.641 -21.810 1.00 91.44 91 LEU A N 1
ATOM 678 C CA . LEU A 1 91 ? 8.076 -4.862 -20.580 1.00 91.44 91 LEU A CA 1
ATOM 679 C C . LEU A 1 91 ? 7.391 -3.514 -20.838 1.00 91.44 91 LEU A C 1
ATOM 681 O O . LEU A 1 91 ? 6.500 -3.126 -20.085 1.00 91.44 91 LEU A O 1
ATOM 685 N N . ALA A 1 92 ? 7.787 -2.796 -21.892 1.00 92.75 92 ALA A N 1
ATOM 686 C CA . ALA A 1 92 ? 7.180 -1.516 -22.251 1.00 92.75 92 ALA A CA 1
ATOM 687 C C . ALA A 1 92 ? 5.701 -1.673 -22.641 1.00 92.75 92 ALA A C 1
ATOM 689 O O . ALA A 1 92 ? 4.870 -0.885 -22.195 1.00 92.75 92 ALA A O 1
ATOM 690 N N . VAL A 1 93 ? 5.359 -2.711 -23.409 1.00 93.25 93 VAL A N 1
ATOM 691 C CA . VAL A 1 93 ? 3.971 -3.035 -23.770 1.00 93.25 93 VAL A CA 1
ATOM 692 C C . VAL A 1 93 ? 3.165 -3.419 -22.531 1.00 93.25 93 VAL A C 1
ATOM 694 O O . VAL A 1 93 ? 2.078 -2.882 -22.343 1.00 93.25 93 VAL A O 1
ATOM 697 N N . GLY A 1 94 ? 3.705 -4.267 -21.650 1.00 91.94 94 GLY A N 1
ATOM 698 C CA . GLY A 1 94 ? 3.054 -4.621 -20.385 1.00 91.94 94 GLY A CA 1
ATOM 699 C C . GLY A 1 94 ? 2.741 -3.387 -19.533 1.00 91.94 94 GLY A C 1
ATOM 700 O O . GLY A 1 94 ? 1.607 -3.199 -19.094 1.00 91.94 94 GLY A O 1
ATOM 701 N N . LYS A 1 95 ? 3.715 -2.480 -19.381 1.00 88.50 95 LYS A N 1
ATOM 702 C CA . LYS A 1 95 ? 3.523 -1.191 -18.694 1.00 88.50 95 LYS A CA 1
ATOM 703 C C . LYS A 1 95 ? 2.496 -0.299 -19.388 1.00 88.50 95 LYS A C 1
ATOM 705 O O . LYS A 1 95 ? 1.676 0.313 -18.713 1.00 88.50 95 LYS A O 1
ATOM 710 N N . TYR A 1 96 ? 2.516 -0.222 -20.717 1.00 89.94 96 TYR A N 1
ATOM 711 C CA . TYR A 1 96 ? 1.549 0.568 -21.475 1.00 89.94 96 TYR A CA 1
ATOM 712 C C . TYR A 1 96 ? 0.118 0.047 -21.297 1.00 89.94 96 TYR A C 1
ATOM 714 O O . TYR A 1 96 ? -0.786 0.840 -21.053 1.00 89.94 96 TYR A O 1
ATOM 722 N N . VAL A 1 97 ? -0.092 -1.272 -21.357 1.00 86.69 97 VAL A N 1
ATOM 723 C CA . VAL A 1 97 ? -1.409 -1.885 -21.118 1.00 86.69 97 VAL A CA 1
ATOM 724 C C . VAL A 1 97 ? -1.876 -1.633 -19.684 1.00 86.69 97 VAL A C 1
ATOM 726 O O . VAL A 1 97 ? -3.034 -1.270 -19.491 1.00 86.69 97 VAL A O 1
ATOM 729 N N . ALA A 1 98 ? -0.990 -1.741 -18.689 1.00 86.06 98 ALA A N 1
ATOM 730 C CA . ALA A 1 98 ? -1.318 -1.405 -17.302 1.00 86.06 98 ALA A CA 1
ATOM 731 C C . ALA A 1 98 ? -1.736 0.070 -17.147 1.00 86.06 98 ALA A C 1
ATOM 733 O O . ALA A 1 98 ? -2.753 0.363 -16.522 1.00 86.06 98 ALA A O 1
ATOM 734 N N . LEU A 1 99 ? -1.016 1.001 -17.783 1.00 85.88 99 LEU A N 1
ATOM 735 C CA . LEU A 1 99 ? -1.385 2.421 -17.807 1.00 85.88 99 LEU A CA 1
ATOM 736 C C . LEU A 1 99 ? -2.730 2.658 -18.503 1.00 85.88 99 LEU A C 1
ATOM 738 O O . LEU A 1 99 ? -3.550 3.417 -17.994 1.00 85.88 99 LEU A O 1
ATOM 742 N N . GLN A 1 100 ? -2.990 1.992 -19.631 1.00 80.50 100 GLN A N 1
ATOM 743 C CA . GLN A 1 100 ? -4.276 2.080 -20.327 1.00 80.50 100 GLN A CA 1
ATOM 744 C C . GLN A 1 100 ? -5.422 1.574 -19.450 1.00 80.50 100 GLN A C 1
ATOM 746 O O . GLN A 1 100 ? -6.442 2.253 -19.347 1.00 80.50 100 GLN A O 1
ATOM 751 N N . ARG A 1 101 ? -5.230 0.447 -18.750 1.00 77.25 101 ARG A N 1
ATOM 752 C CA . ARG A 1 101 ? -6.193 -0.082 -17.775 1.00 77.25 101 ARG A CA 1
ATOM 753 C C . ARG A 1 101 ? -6.465 0.932 -16.669 1.00 77.25 101 ARG A C 1
ATOM 755 O O . ARG A 1 101 ? -7.634 1.183 -16.405 1.00 77.25 101 ARG A O 1
ATOM 762 N N . LEU A 1 102 ? -5.438 1.576 -16.103 1.00 72.81 102 LEU A N 1
ATOM 763 C CA . LEU A 1 102 ? -5.592 2.651 -15.107 1.00 72.81 102 LEU A CA 1
ATOM 764 C C . LEU A 1 102 ? -6.389 3.842 -15.658 1.00 72.81 102 LEU A C 1
ATOM 766 O O . LEU A 1 102 ? -7.296 4.347 -14.998 1.00 72.81 102 LEU A O 1
ATOM 770 N N . THR A 1 103 ? -6.104 4.276 -16.889 1.00 64.31 103 THR A N 1
ATOM 771 C CA . THR A 1 103 ? -6.855 5.367 -17.532 1.00 64.31 103 THR A CA 1
ATOM 772 C C . THR A 1 103 ? -8.282 4.970 -17.909 1.00 64.31 103 THR A C 1
ATOM 774 O O . THR A 1 103 ? -9.175 5.808 -17.853 1.00 64.31 103 THR A O 1
ATOM 777 N N . GLN A 1 104 ? -8.528 3.698 -18.233 1.00 58.25 104 GLN A N 1
ATOM 778 C CA . GLN A 1 104 ? -9.864 3.156 -18.478 1.00 58.25 104 GLN A CA 1
ATOM 779 C C . GLN A 1 104 ? -10.647 2.990 -17.179 1.00 58.25 104 GLN A C 1
ATOM 781 O O . GLN A 1 104 ? -11.813 3.354 -17.157 1.00 58.25 104 GLN A O 1
ATOM 786 N N . THR A 1 105 ? -10.014 2.589 -16.072 1.00 52.41 105 THR A N 1
ATOM 787 C CA . THR A 1 105 ? -10.665 2.604 -14.749 1.00 52.41 105 THR A CA 1
ATOM 788 C C . THR A 1 105 ? -10.988 4.032 -14.311 1.00 52.41 105 THR A C 1
ATOM 790 O O . THR A 1 105 ? -12.025 4.259 -13.697 1.00 52.41 105 THR A O 1
ATOM 793 N N . ALA A 1 106 ? -10.142 5.008 -14.663 1.00 50.78 106 ALA A N 1
ATOM 794 C CA . ALA A 1 106 ? -10.409 6.430 -14.447 1.00 50.78 106 ALA A CA 1
ATOM 795 C C . ALA A 1 106 ? -11.531 6.980 -15.357 1.00 50.78 106 ALA A C 1
ATOM 797 O O . ALA A 1 106 ? -12.278 7.861 -14.937 1.00 50.78 106 ALA A O 1
ATOM 798 N N . ALA A 1 107 ? -11.682 6.457 -16.580 1.00 47.09 107 ALA A N 1
ATOM 799 C CA . ALA A 1 107 ? -12.759 6.812 -17.511 1.00 47.09 107 ALA A CA 1
ATOM 800 C C . ALA A 1 107 ? -14.088 6.086 -17.210 1.00 47.09 107 ALA A C 1
ATOM 802 O O . ALA A 1 107 ? -15.158 6.615 -17.499 1.00 47.09 107 ALA A O 1
ATOM 803 N N . GLU A 1 108 ? -14.034 4.918 -16.566 1.00 45.22 108 GLU A N 1
ATOM 804 C CA . GLU A 1 108 ? -15.175 4.181 -16.003 1.00 45.22 108 GLU A CA 1
ATOM 805 C C . GLU A 1 108 ? -15.603 4.709 -14.619 1.00 45.22 108 GLU A C 1
ATOM 807 O O . GLU A 1 108 ? -16.454 4.116 -13.948 1.00 45.22 108 GLU A O 1
ATOM 812 N N . VAL A 1 109 ? -15.081 5.865 -14.184 1.00 48.72 109 VAL A N 1
ATOM 813 C CA . VAL A 1 109 ? -15.621 6.620 -13.044 1.00 48.72 109 VAL A CA 1
ATOM 814 C C . VAL A 1 109 ? -16.952 7.252 -13.463 1.00 48.72 109 VAL A C 1
ATOM 816 O O . VAL A 1 109 ? -17.065 8.450 -13.715 1.00 48.72 109 VAL A O 1
ATOM 819 N N . GLY A 1 110 ? -17.990 6.425 -13.572 1.00 47.12 110 GLY A N 1
ATOM 820 C CA . GLY A 1 110 ? -19.360 6.892 -13.714 1.00 47.12 110 GLY A CA 1
ATOM 821 C C . GLY A 1 110 ? -19.791 7.731 -12.498 1.00 47.12 110 GLY A C 1
ATOM 822 O O . GLY A 1 110 ? -19.155 7.700 -11.442 1.00 47.12 110 GLY A O 1
ATOM 823 N N . PRO A 1 111 ? -20.924 8.451 -12.579 1.00 51.88 111 PRO A N 1
ATOM 824 C CA . PRO A 1 111 ? -21.477 9.246 -11.471 1.00 51.88 111 PRO A CA 1
ATOM 825 C C . PRO A 1 111 ? -21.789 8.434 -10.193 1.00 51.88 111 PRO A C 1
ATOM 827 O O . PRO A 1 111 ? -22.139 9.009 -9.163 1.00 51.88 111 PRO A O 1
ATOM 830 N N . SER A 1 112 ? -21.651 7.105 -10.241 1.00 57.66 112 SER A N 1
ATOM 831 C CA . SER A 1 112 ? -21.790 6.173 -9.123 1.00 57.66 112 SER A CA 1
ATOM 832 C C . SER A 1 112 ? -20.468 5.644 -8.558 1.00 57.66 112 SER A C 1
ATOM 834 O O . SER A 1 112 ? -20.527 4.754 -7.716 1.00 57.66 112 SER A O 1
ATOM 836 N N . SER A 1 113 ? -19.303 6.121 -8.998 1.00 67.56 113 SER A N 1
ATOM 837 C CA . SER A 1 113 ? -18.016 5.608 -8.519 1.00 67.56 113 SER A CA 1
ATOM 838 C C . SER A 1 113 ? -17.643 6.217 -7.169 1.00 67.56 113 SER A C 1
ATOM 840 O O . SER A 1 113 ? -17.708 7.435 -6.961 1.00 67.56 113 SER A O 1
ATOM 842 N N . TYR A 1 114 ? -17.296 5.336 -6.233 1.00 76.12 114 TYR A N 1
ATOM 843 C CA . TYR A 1 114 ? -16.914 5.677 -4.871 1.00 76.12 114 TYR A CA 1
ATOM 844 C C . TYR A 1 114 ? -15.411 5.498 -4.760 1.00 76.12 114 TYR A C 1
ATOM 846 O O . TYR A 1 114 ? -14.907 4.397 -4.924 1.00 76.12 114 TYR A O 1
ATOM 854 N N . SER A 1 115 ? -14.701 6.571 -4.451 1.00 87.06 115 SER A N 1
ATOM 855 C CA . SER A 1 115 ? -13.305 6.478 -4.042 1.00 87.06 115 SER A CA 1
ATOM 856 C C . SER A 1 115 ? -13.160 7.014 -2.633 1.00 87.06 115 SER A C 1
ATOM 858 O O . SER A 1 115 ? -14.057 7.677 -2.097 1.00 87.06 115 SER A O 1
ATOM 860 N N . ALA A 1 116 ? -12.044 6.702 -1.997 1.00 91.38 116 ALA A N 1
ATOM 861 C CA . ALA A 1 116 ? -11.720 7.290 -0.715 1.00 91.38 116 ALA A CA 1
ATOM 862 C C . ALA A 1 116 ? -10.294 7.817 -0.675 1.00 91.38 116 ALA A C 1
ATOM 864 O O . ALA A 1 116 ? -9.400 7.351 -1.384 1.00 91.38 116 ALA A O 1
ATOM 865 N N . ARG A 1 117 ? -10.101 8.807 0.189 1.00 93.19 117 ARG A N 1
ATOM 866 C CA . ARG A 1 117 ? -8.797 9.334 0.549 1.00 93.19 117 ARG A CA 1
ATOM 867 C C . ARG A 1 117 ? -8.566 9.154 2.040 1.00 93.19 117 ARG A C 1
ATOM 869 O O . ARG A 1 117 ? -9.368 9.617 2.854 1.00 93.19 117 ARG A O 1
ATOM 876 N N . LEU A 1 118 ? -7.458 8.512 2.371 1.00 94.94 118 LEU A N 1
ATOM 877 C CA . LEU A 1 118 ? -6.930 8.379 3.716 1.00 94.94 118 LEU A CA 1
ATOM 878 C C . LEU A 1 118 ? -5.860 9.460 3.953 1.00 94.94 118 LEU A C 1
ATOM 880 O O . LEU A 1 118 ? -5.018 9.713 3.095 1.00 94.94 118 LEU A O 1
ATOM 884 N N . THR A 1 119 ? -5.900 10.124 5.104 1.00 94.94 119 THR A N 1
ATOM 885 C CA . THR A 1 119 ? -4.869 11.088 5.523 1.00 94.94 119 THR A CA 1
ATOM 886 C C . THR A 1 119 ? -4.259 10.620 6.834 1.00 94.94 119 THR A C 1
ATOM 888 O O . THR A 1 119 ? -4.965 10.533 7.841 1.00 94.94 119 THR A O 1
ATOM 891 N N . VAL A 1 120 ? -2.969 10.282 6.808 1.00 95.19 120 VAL A N 1
ATOM 892 C CA . VAL A 1 120 ? -2.239 9.619 7.905 1.00 95.19 120 VAL A CA 1
ATOM 893 C C . VAL A 1 120 ? -0.860 10.221 8.192 1.00 95.19 120 VAL A C 1
ATOM 895 O O . VAL A 1 120 ? -0.312 9.960 9.265 1.00 95.19 120 VAL A O 1
ATOM 898 N N . LEU A 1 121 ? -0.321 11.056 7.297 1.00 91.50 121 LEU A N 1
ATOM 899 C CA . LEU A 1 121 ? 0.924 11.811 7.480 1.00 91.50 121 LEU A CA 1
ATOM 900 C C . LEU A 1 121 ? 0.628 13.180 8.094 1.00 91.50 121 LEU A C 1
ATOM 902 O O . LEU A 1 121 ? 0.804 14.238 7.487 1.00 91.50 121 LEU A O 1
ATOM 906 N N . THR A 1 122 ? 0.110 13.168 9.317 1.00 84.00 122 THR A N 1
ATOM 907 C CA . THR A 1 122 ? -0.314 14.387 9.998 1.00 84.00 122 THR A CA 1
ATOM 908 C C . THR A 1 122 ? -0.064 14.306 11.496 1.00 84.00 122 THR A C 1
ATOM 910 O O . THR A 1 122 ? -0.238 13.264 12.121 1.00 84.00 122 THR A O 1
ATOM 913 N N . ALA A 1 123 ? 0.277 15.446 12.100 1.00 76.88 123 ALA A N 1
ATOM 914 C CA . ALA A 1 123 ? 0.282 15.601 13.555 1.00 76.88 123 ALA A CA 1
ATOM 915 C C . ALA A 1 123 ? -1.139 15.599 14.166 1.00 76.88 123 ALA A C 1
ATOM 917 O O . ALA A 1 123 ? -1.298 15.613 15.387 1.00 76.88 123 ALA A O 1
ATOM 918 N N . ARG A 1 124 ? -2.186 15.631 13.329 1.00 81.75 124 ARG A N 1
ATOM 919 C CA . ARG A 1 124 ? -3.599 15.609 13.738 1.00 81.75 124 ARG A CA 1
ATOM 920 C C . ARG A 1 124 ? -4.158 14.180 13.761 1.00 81.75 124 ARG A C 1
ATOM 922 O O . ARG A 1 124 ? -3.437 13.199 13.624 1.00 81.75 124 ARG A O 1
ATOM 929 N N . ARG A 1 125 ? -5.474 14.056 13.968 1.00 87.94 125 ARG A N 1
ATOM 930 C CA . ARG A 1 125 ? -6.167 12.766 13.858 1.00 87.94 125 ARG A CA 1
ATOM 931 C C . ARG A 1 125 ? -6.244 12.329 12.391 1.00 87.94 125 ARG A C 1
ATOM 933 O O . ARG A 1 125 ? -6.538 13.179 11.550 1.00 87.94 125 ARG A O 1
ATOM 940 N N . PRO A 1 126 ? -6.042 11.033 12.100 1.00 94.38 126 PRO A N 1
ATOM 941 C CA . PRO A 1 126 ? -6.194 10.518 10.751 1.00 94.38 126 PRO A CA 1
ATOM 942 C C . PRO A 1 126 ? -7.644 10.651 10.289 1.00 94.38 126 PRO A C 1
ATOM 944 O O . PRO A 1 126 ? -8.581 10.463 11.077 1.00 94.38 126 PRO A O 1
ATOM 947 N N . THR A 1 127 ? -7.832 10.970 9.014 1.00 95.06 127 THR A N 1
ATOM 948 C CA . THR A 1 127 ? -9.159 11.187 8.431 1.00 95.06 127 THR A CA 1
ATOM 949 C C . THR A 1 127 ? -9.404 10.278 7.241 1.00 95.06 127 THR A C 1
ATOM 951 O O . THR A 1 127 ? -8.496 9.908 6.498 1.00 95.06 127 THR A O 1
ATOM 954 N N . TRP A 1 128 ? -10.670 9.917 7.076 1.00 95.06 128 TRP A N 1
ATOM 955 C CA . TRP A 1 128 ? -11.184 9.155 5.953 1.00 95.06 128 TRP A CA 1
ATOM 956 C C . TRP A 1 128 ? -12.181 10.014 5.197 1.00 95.06 128 TRP A C 1
ATOM 958 O O . TRP A 1 128 ? -13.171 10.459 5.777 1.00 95.06 128 TRP A O 1
ATOM 968 N N . THR A 1 129 ? -11.931 10.246 3.914 1.00 92.88 129 THR A N 1
ATOM 969 C CA . THR A 1 129 ? -12.774 11.098 3.075 1.00 92.88 129 THR A CA 1
ATOM 970 C C . THR A 1 129 ? -13.329 10.288 1.919 1.00 92.88 129 THR A C 1
ATOM 972 O O . THR A 1 129 ? -12.569 9.829 1.076 1.00 92.88 129 THR A O 1
ATOM 975 N N . VAL A 1 130 ? -14.649 10.109 1.872 1.00 90.75 130 VAL A N 1
ATOM 976 C CA . VAL A 1 130 ? -15.326 9.389 0.783 1.00 90.75 130 VAL A CA 1
ATOM 977 C C . VAL A 1 130 ? -15.695 10.367 -0.320 1.00 90.75 130 VAL A C 1
ATOM 979 O O . VAL A 1 130 ? -16.529 11.241 -0.096 1.00 90.75 130 VAL A O 1
ATOM 982 N N . CYS A 1 131 ? -15.146 10.178 -1.512 1.00 83.88 131 CYS A N 1
ATOM 983 C CA . CYS A 1 131 ? -15.487 10.928 -2.713 1.00 83.88 131 CYS A CA 1
ATOM 984 C C . CYS A 1 131 ? -16.572 10.182 -3.504 1.00 83.88 131 CYS A C 1
ATOM 986 O O . CYS A 1 131 ? -16.486 8.972 -3.722 1.00 83.88 131 CYS A O 1
ATOM 988 N N . ARG A 1 132 ? -17.615 10.906 -3.923 1.00 79.81 132 ARG A N 1
ATOM 989 C CA . ARG A 1 132 ? -18.679 10.396 -4.801 1.00 79.81 132 ARG A CA 1
ATOM 990 C C . ARG A 1 132 ? -18.716 11.265 -6.052 1.00 79.81 132 ARG A C 1
ATOM 992 O O . ARG A 1 132 ? -19.167 12.410 -5.980 1.00 79.81 132 ARG A O 1
ATOM 999 N N . GLY A 1 133 ? -18.221 10.744 -7.173 1.00 69.88 133 GLY A N 1
ATOM 1000 C CA . GLY A 1 133 ? -18.046 11.539 -8.393 1.00 69.88 133 GLY A CA 1
ATOM 1001 C C . GLY A 1 133 ? -17.222 12.817 -8.153 1.00 69.88 133 GLY A C 1
ATOM 1002 O O . GLY A 1 133 ? -16.306 12.824 -7.335 1.00 69.88 133 GLY A O 1
ATOM 1003 N N . ALA A 1 134 ? -17.571 13.915 -8.832 1.00 59.53 134 ALA A N 1
ATOM 1004 C CA . ALA A 1 134 ? -16.877 15.209 -8.735 1.00 59.53 134 ALA A CA 1
ATOM 1005 C C . ALA A 1 134 ? -17.257 16.066 -7.499 1.00 59.53 134 ALA A C 1
ATOM 1007 O O . ALA A 1 134 ? -16.877 17.233 -7.416 1.00 59.53 134 ALA A O 1
ATOM 1008 N N . GLY A 1 135 ? -18.050 15.532 -6.562 1.00 59.25 135 GLY A N 1
ATOM 1009 C CA . GLY A 1 135 ? -18.527 16.268 -5.387 1.00 59.25 135 GLY A CA 1
ATOM 1010 C C . GLY A 1 13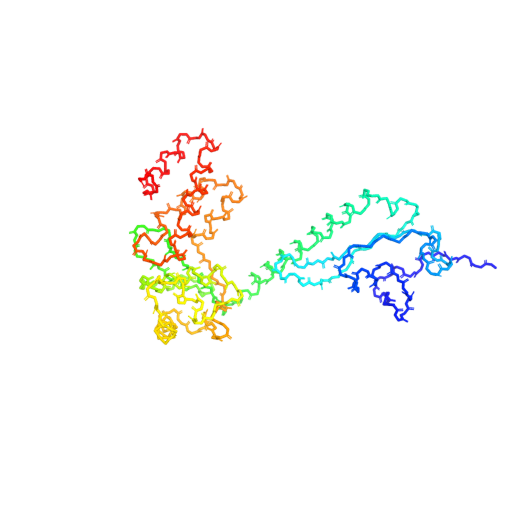5 ? -17.540 16.286 -4.214 1.00 59.25 135 GLY A C 1
ATOM 1011 O O . GLY A 1 135 ? -16.680 15.414 -4.088 1.00 59.25 135 GLY A O 1
ATOM 1012 N N . ALA A 1 136 ? -17.707 17.259 -3.308 1.00 60.22 136 ALA A N 1
ATOM 1013 C CA . ALA A 1 136 ? -16.959 17.317 -2.051 1.00 60.22 136 ALA A CA 1
ATOM 1014 C C . ALA A 1 136 ? -17.255 16.078 -1.188 1.00 60.22 136 ALA A C 1
ATOM 1016 O O . ALA A 1 136 ? -18.411 15.778 -0.878 1.00 60.22 136 ALA A O 1
ATOM 1017 N N . GLY A 1 137 ? -16.202 15.348 -0.826 1.00 71.44 137 GLY A N 1
ATOM 1018 C CA . GLY A 1 137 ? -16.323 14.100 -0.088 1.00 71.44 137 GLY A CA 1
ATOM 1019 C C . GLY A 1 137 ? -16.687 14.282 1.385 1.00 71.44 137 GLY A C 1
ATOM 1020 O O . GLY A 1 137 ? -16.295 15.258 2.025 1.00 71.44 137 GLY A O 1
ATOM 1021 N N . GLN A 1 138 ? -17.419 13.319 1.950 1.00 82.69 138 GLN A N 1
ATOM 1022 C CA . GLN A 1 138 ? -17.713 13.302 3.384 1.00 82.69 138 GLN A CA 1
ATOM 1023 C C . GLN A 1 138 ? -16.470 12.834 4.146 1.00 82.69 138 GLN A C 1
ATOM 1025 O O . GLN A 1 138 ? -16.014 11.710 3.933 1.00 82.69 138 GLN A O 1
ATOM 1030 N N . SER A 1 139 ? -15.940 13.688 5.027 1.00 89.50 139 SER A N 1
ATOM 1031 C CA . SER A 1 139 ? -14.763 13.380 5.845 1.00 89.50 139 SER A CA 1
ATOM 1032 C C . SER A 1 139 ? -15.151 13.002 7.272 1.00 89.50 139 SER A C 1
ATOM 1034 O O . SER A 1 139 ? -15.987 13.660 7.894 1.00 89.50 139 SER A O 1
ATOM 1036 N N . VAL A 1 140 ? -14.539 11.944 7.796 1.00 91.81 140 VAL A N 1
ATOM 1037 C CA . VAL A 1 140 ? -14.717 11.472 9.172 1.00 91.81 140 VAL A CA 1
ATOM 1038 C C . VAL A 1 140 ? -13.364 11.236 9.836 1.00 91.81 140 VAL A C 1
ATOM 1040 O O . VAL A 1 140 ? -12.411 10.785 9.201 1.00 91.81 140 VAL A O 1
ATOM 1043 N N . ASN A 1 141 ? -13.280 11.521 11.136 1.00 94.75 141 ASN A N 1
ATOM 1044 C CA . ASN A 1 141 ? -12.104 11.178 11.933 1.00 94.75 141 ASN A CA 1
ATOM 1045 C C . ASN A 1 141 ? -12.075 9.669 12.194 1.00 94.75 141 ASN A C 1
ATOM 1047 O O . ASN A 1 141 ? -13.082 9.083 12.597 1.00 94.75 141 ASN A O 1
ATOM 1051 N N . LEU A 1 142 ? -10.907 9.057 12.026 1.00 94.62 142 LEU A N 1
ATOM 1052 C CA . LEU A 1 142 ? -10.697 7.647 12.319 1.00 94.62 142 LEU A CA 1
ATOM 1053 C C . LEU A 1 142 ? -10.233 7.442 13.763 1.00 94.62 142 LEU A C 1
ATOM 1055 O O . LEU A 1 142 ? -9.521 8.260 14.351 1.00 94.62 142 LEU A O 1
ATOM 1059 N N . ALA A 1 143 ? -10.629 6.304 14.332 1.00 93.81 143 ALA A N 1
ATOM 1060 C CA . ALA A 1 143 ? -9.977 5.786 15.526 1.00 93.81 143 ALA A CA 1
ATOM 1061 C C . ALA A 1 143 ? -8.531 5.367 15.178 1.00 93.81 143 ALA A C 1
ATOM 1063 O O . ALA A 1 143 ? -8.308 4.914 14.054 1.00 93.81 143 ALA A O 1
ATOM 1064 N N . PRO A 1 144 ? -7.563 5.448 16.111 1.00 92.62 144 PRO A N 1
ATOM 1065 C CA . PRO A 1 144 ? -6.168 5.083 15.835 1.00 92.62 144 PRO A CA 1
ATOM 1066 C C . PRO A 1 144 ? -6.026 3.681 15.226 1.00 92.62 144 PRO A C 1
ATOM 1068 O O . PRO A 1 144 ? -5.495 3.533 14.132 1.00 92.62 144 PRO A O 1
ATOM 1071 N N . ARG A 1 145 ? -6.660 2.681 15.852 1.00 94.94 145 ARG A N 1
ATOM 1072 C CA . ARG A 1 145 ? -6.665 1.288 15.381 1.00 94.94 145 ARG A CA 1
ATOM 1073 C C . ARG A 1 145 ? -7.241 1.119 13.973 1.00 94.94 14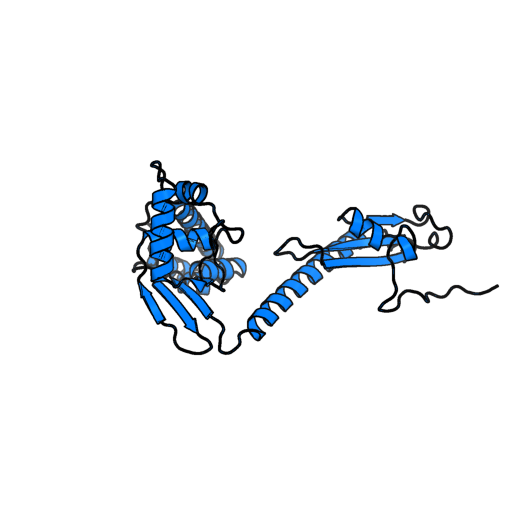5 ARG A C 1
ATOM 1075 O O . ARG A 1 145 ? -6.798 0.264 13.219 1.00 94.94 145 ARG A O 1
ATOM 1082 N N . HIS A 1 146 ? -8.238 1.925 13.612 1.00 97.00 146 HIS A N 1
ATOM 1083 C CA . HIS A 1 146 ? -8.831 1.900 12.276 1.00 97.00 146 HIS A CA 1
ATOM 1084 C C . HIS A 1 146 ? -7.869 2.449 11.220 1.00 97.00 146 HIS A C 1
ATOM 1086 O O . HIS A 1 146 ? -7.826 1.918 10.115 1.00 97.00 146 HIS A O 1
ATOM 1092 N N . ALA A 1 147 ? -7.102 3.490 11.555 1.00 96.69 147 ALA A N 1
ATOM 1093 C CA . ALA A 1 147 ? -6.085 4.024 10.660 1.00 96.69 147 ALA A CA 1
ATOM 1094 C C . ALA A 1 147 ? -4.941 3.022 10.454 1.00 96.69 147 ALA A C 1
ATOM 1096 O O . ALA A 1 147 ? -4.553 2.806 9.311 1.00 96.69 147 ALA A O 1
ATOM 1097 N N . ASP A 1 148 ? -4.491 2.347 11.520 1.00 97.06 148 ASP A N 1
ATOM 1098 C CA . ASP A 1 148 ? -3.483 1.282 11.421 1.00 97.06 148 ASP A CA 1
ATOM 1099 C C . ASP A 1 148 ? -3.940 0.181 10.457 1.00 97.06 148 ASP A C 1
ATOM 1101 O O . ASP A 1 148 ? -3.244 -0.150 9.502 1.00 97.06 148 ASP A O 1
ATOM 1105 N N . ILE A 1 149 ? -5.155 -0.344 10.665 1.00 97.31 149 ILE A N 1
ATOM 1106 C CA . ILE A 1 149 ? -5.734 -1.385 9.808 1.00 97.31 149 ILE A CA 1
ATOM 1107 C C . ILE A 1 149 ? -5.784 -0.928 8.351 1.00 97.31 149 ILE A C 1
ATOM 1109 O O . ILE A 1 149 ? -5.436 -1.700 7.465 1.00 97.31 149 ILE A O 1
ATOM 1113 N N . LEU A 1 150 ? -6.229 0.302 8.086 1.00 97.56 150 LEU A N 1
ATOM 1114 C CA . LEU A 1 150 ? -6.346 0.794 6.716 1.00 97.56 150 LEU A CA 1
ATOM 1115 C C . LEU A 1 150 ? -4.989 0.935 6.036 1.00 97.56 150 LEU A C 1
ATOM 1117 O O . LEU A 1 150 ? -4.857 0.473 4.910 1.00 97.56 150 LEU A O 1
ATOM 1121 N N . VAL A 1 151 ? -3.985 1.493 6.718 1.00 96.56 151 VAL A N 1
ATOM 1122 C CA . VAL A 1 151 ? -2.622 1.57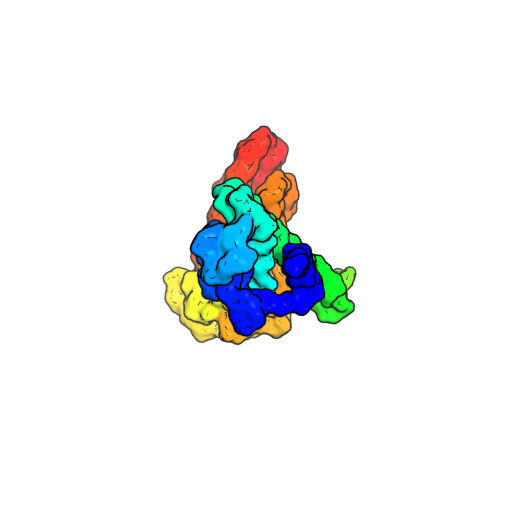9 6.175 1.00 96.56 151 VAL A CA 1
ATOM 1123 C C . VAL A 1 151 ? -2.081 0.183 5.871 1.00 96.56 151 VAL A C 1
ATOM 1125 O O . VAL A 1 151 ? -1.588 -0.044 4.772 1.00 96.56 151 VAL A O 1
ATOM 1128 N N . LEU A 1 152 ? -2.239 -0.778 6.786 1.00 95.62 152 LEU A N 1
ATOM 1129 C CA . LEU A 1 152 ? -1.794 -2.156 6.559 1.00 95.62 152 LEU A CA 1
ATOM 1130 C C . LEU A 1 152 ? -2.525 -2.806 5.376 1.00 95.62 152 LEU A C 1
ATOM 1132 O O . LEU A 1 152 ? -1.892 -3.424 4.533 1.00 95.62 152 LEU A O 1
ATOM 1136 N N . LEU A 1 153 ? -3.843 -2.634 5.251 1.00 95.44 153 LEU A N 1
ATOM 1137 C CA . LEU A 1 153 ? -4.589 -3.169 4.107 1.00 95.44 153 LEU A CA 1
ATOM 1138 C C . LEU A 1 153 ? -4.206 -2.508 2.776 1.00 95.44 153 LEU A C 1
ATOM 1140 O O . LEU A 1 153 ? -4.293 -3.166 1.745 1.00 95.44 153 LEU A O 1
ATOM 1144 N N . MET A 1 154 ? -3.781 -1.242 2.781 1.00 91.31 154 MET A N 1
ATOM 1145 C CA . MET A 1 154 ? -3.264 -0.577 1.579 1.00 91.31 154 MET A CA 1
ATOM 1146 C C . MET A 1 154 ? -1.918 -1.157 1.130 1.00 91.31 154 MET A C 1
ATOM 1148 O O . MET A 1 154 ? -1.686 -1.266 -0.068 1.00 91.31 154 MET A O 1
ATOM 1152 N N . GLN A 1 155 ? -1.069 -1.595 2.067 1.00 87.75 155 GLN A N 1
ATOM 1153 C CA . GLN A 1 155 ? 0.203 -2.266 1.757 1.00 87.75 155 GLN A CA 1
ATOM 1154 C C . GLN A 1 155 ? 0.038 -3.737 1.330 1.00 87.75 155 GLN A C 1
ATOM 1156 O O . GLN A 1 155 ? 0.989 -4.343 0.845 1.00 87.75 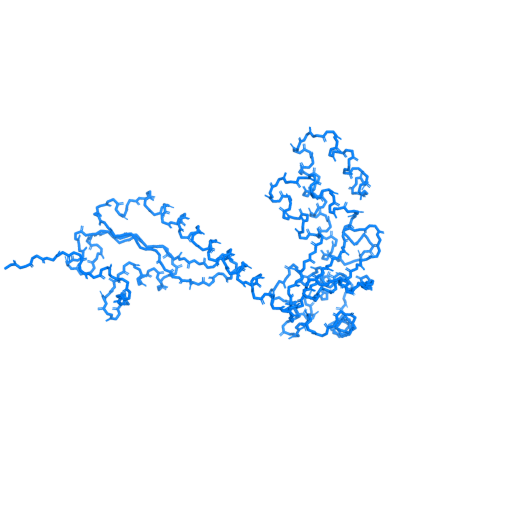155 GLN A O 1
ATOM 1161 N N . HIS A 1 156 ? -1.158 -4.307 1.498 1.00 88.12 156 HIS A N 1
ATOM 1162 C CA . HIS A 1 156 ? -1.464 -5.713 1.230 1.00 88.12 156 HIS A CA 1
ATOM 1163 C C . HIS A 1 156 ? -2.703 -5.853 0.327 1.00 88.12 156 HIS A C 1
ATOM 1165 O O . HIS A 1 156 ? -3.767 -6.278 0.800 1.00 88.12 156 HIS A O 1
ATOM 1171 N N . PRO A 1 157 ? -2.612 -5.489 -0.970 1.00 84.75 157 PRO A N 1
ATOM 1172 C CA . PRO A 1 157 ? -3.739 -5.568 -1.905 1.00 84.75 157 PRO A CA 1
ATOM 1173 C C . PRO A 1 157 ? -4.275 -6.999 -2.098 1.00 84.75 157 PRO A C 1
ATOM 1175 O O . PRO A 1 157 ? -5.467 -7.183 -2.355 1.00 84.75 157 PRO A O 1
ATOM 1178 N N . GLU A 1 158 ? -3.436 -8.021 -1.909 1.00 84.12 158 GLU A N 1
ATOM 1179 C CA . GLU A 1 158 ? -3.817 -9.440 -1.873 1.00 84.12 158 GLU A CA 1
ATOM 1180 C C . GLU A 1 158 ? -4.759 -9.779 -0.702 1.00 84.12 158 GLU A C 1
ATOM 1182 O O . GLU A 1 158 ? -5.550 -10.727 -0.763 1.00 84.12 158 GLU A O 1
ATOM 1187 N N . GLY A 1 159 ? -4.726 -8.953 0.343 1.00 90.88 159 GLY A N 1
ATOM 1188 C CA . GLY A 1 159 ? -5.535 -9.046 1.543 1.00 90.88 159 GLY A CA 1
ATOM 1189 C C . GLY A 1 159 ? -4.883 -9.823 2.686 1.00 90.88 159 GLY A C 1
ATOM 1190 O O . GLY A 1 159 ? -4.059 -10.714 2.504 1.00 90.88 159 GLY A O 1
ATOM 1191 N N . LEU A 1 160 ? -5.331 -9.525 3.905 1.00 91.31 160 LEU A N 1
ATOM 1192 C CA . LEU A 1 160 ? -4.821 -10.111 5.143 1.00 91.31 160 LEU A CA 1
ATOM 1193 C C . LEU A 1 160 ? -5.851 -11.023 5.817 1.00 91.31 160 LEU A C 1
ATOM 1195 O O . LEU A 1 160 ? -7.051 -10.726 5.884 1.00 91.31 160 LEU A O 1
ATOM 1199 N N . SER A 1 161 ? -5.385 -12.147 6.364 1.00 93.50 161 SER A N 1
ATOM 1200 C CA . SER A 1 161 ? -6.187 -12.947 7.293 1.00 93.50 161 SER A CA 1
ATOM 1201 C C . SER A 1 161 ? -6.330 -12.219 8.636 1.00 93.50 161 SER A C 1
ATOM 1203 O O . SER A 1 161 ? -5.591 -11.284 8.936 1.00 93.50 161 SER A O 1
ATOM 1205 N N . ALA A 1 162 ? -7.292 -12.643 9.461 1.00 92.81 162 ALA A N 1
ATOM 1206 C CA . ALA A 1 162 ? -7.452 -12.067 10.796 1.00 92.81 162 ALA A CA 1
ATOM 1207 C C . ALA A 1 162 ? -6.211 -12.310 11.673 1.00 92.81 162 ALA A C 1
ATOM 1209 O O . ALA A 1 162 ? -5.813 -11.411 12.403 1.00 92.81 162 ALA A O 1
ATOM 1210 N N . ASP A 1 163 ? -5.602 -13.492 11.561 1.00 89.56 163 ASP A N 1
ATOM 1211 C CA . ASP A 1 163 ? -4.415 -13.870 12.331 1.00 89.56 163 ASP A CA 1
ATOM 1212 C C . ASP A 1 163 ? -3.181 -13.079 11.879 1.00 89.56 163 ASP A C 1
ATOM 1214 O O . ASP A 1 163 ? -2.457 -12.534 12.704 1.00 89.56 163 ASP A O 1
ATOM 1218 N N . HIS A 1 164 ? -2.978 -12.922 10.566 1.00 90.62 164 HIS A N 1
ATOM 1219 C CA . HIS A 1 164 ? -1.851 -12.141 10.053 1.00 90.62 164 HIS A CA 1
ATOM 1220 C C . HIS A 1 164 ? -1.998 -10.653 10.397 1.00 90.62 164 HIS A C 1
ATOM 1222 O O . HIS A 1 164 ? -1.046 -10.014 10.839 1.00 90.62 164 HIS A O 1
ATOM 1228 N N . LEU A 1 165 ? -3.211 -10.106 10.274 1.00 94.31 165 LEU A N 1
ATOM 1229 C CA . LEU A 1 165 ? -3.483 -8.734 10.686 1.00 94.31 165 LEU A CA 1
ATOM 1230 C C . LEU A 1 165 ? -3.255 -8.540 12.194 1.00 94.31 165 LEU A C 1
ATOM 1232 O O . LEU A 1 165 ? -2.835 -7.462 12.598 1.00 94.31 165 LEU A O 1
ATOM 1236 N N . ALA A 1 166 ? -3.480 -9.563 13.023 1.00 93.50 166 ALA A N 1
ATOM 1237 C CA . ALA A 1 166 ? -3.225 -9.467 14.455 1.00 93.50 166 ALA A CA 1
ATOM 1238 C C . ALA A 1 166 ? -1.740 -9.255 14.774 1.00 93.50 166 ALA A C 1
ATOM 1240 O O . ALA A 1 166 ? -1.411 -8.321 15.501 1.00 93.50 166 ALA A O 1
ATOM 1241 N N . VAL A 1 167 ? -0.867 -10.044 14.139 1.00 90.31 167 VAL A N 1
ATOM 1242 C CA . VAL A 1 167 ? 0.599 -9.943 14.271 1.00 90.31 167 VAL A CA 1
ATOM 1243 C C . VAL A 1 167 ? 1.114 -8.563 13.859 1.00 90.31 167 VAL A C 1
ATOM 1245 O O . VAL A 1 167 ? 2.029 -8.021 14.466 1.00 90.31 167 VAL A O 1
ATOM 1248 N N . LEU A 1 168 ? 0.532 -7.968 12.817 1.00 92.44 168 LEU A N 1
ATOM 1249 C CA . LEU A 1 168 ? 0.949 -6.641 12.359 1.00 92.44 168 LEU A CA 1
ATOM 1250 C C . LEU A 1 168 ? 0.452 -5.516 13.278 1.00 92.44 168 LEU A C 1
ATOM 1252 O O . LEU A 1 168 ? 1.051 -4.439 13.302 1.00 92.44 168 LEU A O 1
ATOM 1256 N N . LEU A 1 169 ? -0.636 -5.733 14.018 1.00 93.94 169 LEU A N 1
ATOM 1257 C CA . LEU A 1 169 ? -1.276 -4.722 14.860 1.00 93.94 169 LEU A CA 1
ATOM 1258 C C . LEU A 1 169 ? -0.768 -4.690 16.301 1.00 93.94 169 LEU A C 1
ATOM 1260 O O . LEU A 1 169 ? -0.907 -3.645 16.937 1.00 93.94 169 LEU A O 1
ATOM 1264 N N . ASP A 1 170 ? -0.243 -5.795 16.824 1.00 91.06 170 ASP A N 1
ATOM 1265 C CA . ASP A 1 170 ? 0.202 -5.896 18.214 1.00 91.06 170 ASP A CA 1
ATOM 1266 C C . ASP A 1 170 ? 1.275 -6.980 18.379 1.00 91.06 170 ASP A C 1
ATOM 1268 O O . ASP A 1 170 ? 1.141 -8.067 17.820 1.00 91.06 170 ASP A O 1
ATOM 1272 N N . ASP A 1 171 ? 2.294 -6.699 19.192 1.00 79.00 171 ASP A N 1
ATOM 1273 C CA . ASP A 1 171 ? 3.315 -7.680 19.583 1.00 79.00 171 ASP A CA 1
ATOM 1274 C C . ASP A 1 171 ? 2.855 -8.562 20.771 1.00 79.00 171 ASP A C 1
ATOM 1276 O O . ASP A 1 171 ? 3.490 -9.572 21.070 1.00 79.00 171 ASP A O 1
ATOM 1280 N N . ASN A 1 172 ? 1.754 -8.212 21.454 1.00 72.88 172 ASN A N 1
ATOM 1281 C CA . ASN A 1 172 ? 1.278 -8.860 22.686 1.00 72.88 172 ASN A CA 1
ATOM 1282 C C . ASN A 1 172 ? 0.064 -9.785 22.480 1.00 72.88 172 ASN A C 1
ATOM 1284 O O . ASN A 1 172 ? -0.932 -9.671 23.196 1.00 72.88 172 ASN A O 1
ATOM 1288 N N . ASP A 1 173 ? 0.144 -10.719 21.530 1.00 70.06 173 ASP A N 1
ATOM 1289 C CA . ASP A 1 173 ? -0.844 -11.805 21.364 1.00 70.06 173 ASP A CA 1
ATOM 1290 C C . ASP A 1 173 ? -2.300 -11.320 21.178 1.00 70.06 173 ASP A C 1
ATOM 1292 O O . ASP A 1 173 ? -3.257 -11.836 21.765 1.00 70.06 173 ASP A O 1
ATOM 1296 N N . LEU A 1 174 ? -2.501 -10.315 20.319 1.00 87.38 174 LEU A N 1
ATOM 1297 C CA . LEU A 1 174 ? -3.852 -9.947 19.900 1.00 87.38 174 LEU A CA 1
ATOM 1298 C C . LEU A 1 174 ? -4.538 -11.143 19.225 1.00 87.38 174 LEU A C 1
ATOM 1300 O O . LEU A 1 174 ? -4.043 -11.701 18.249 1.00 87.38 174 LEU A O 1
ATOM 1304 N N . ASP A 1 175 ? -5.733 -11.492 19.689 1.00 89.94 175 ASP A N 1
ATOM 1305 C CA . ASP A 1 175 ? -6.473 -12.607 19.119 1.00 89.94 175 ASP A CA 1
ATOM 1306 C C . ASP A 1 175 ? -7.286 -12.207 17.867 1.00 89.94 175 ASP A C 1
ATOM 1308 O O . ASP A 1 175 ? -7.757 -11.074 17.686 1.00 89.94 175 ASP A O 1
ATOM 1312 N N . ALA A 1 176 ? -7.529 -13.181 16.991 1.00 88.56 176 ALA A N 1
ATOM 1313 C CA . ALA A 1 176 ? -8.272 -12.964 15.755 1.00 88.56 176 ALA A CA 1
ATOM 1314 C C . ALA A 1 176 ? -9.759 -12.604 15.957 1.00 88.56 176 ALA A C 1
ATOM 1316 O O . ALA A 1 176 ? -10.392 -12.077 15.037 1.00 88.56 176 ALA A O 1
ATOM 1317 N N . VAL A 1 177 ? -10.374 -12.902 17.108 1.00 90.75 177 VAL A N 1
ATOM 1318 C CA . VAL A 1 177 ? -11.754 -12.481 17.421 1.00 90.75 177 VAL A CA 1
ATOM 1319 C C . VAL A 1 177 ? -11.787 -10.978 17.671 1.00 90.75 177 VAL A C 1
ATOM 1321 O O . VAL A 1 177 ? -12.637 -10.294 17.094 1.00 90.75 177 VAL A O 1
ATOM 1324 N N . SER A 1 178 ? -10.818 -10.448 18.415 1.00 93.69 178 SER A N 1
ATOM 1325 C CA . SER A 1 178 ? -10.627 -9.009 18.605 1.00 93.69 178 SER A CA 1
ATOM 1326 C C . SER A 1 178 ? -10.406 -8.288 17.273 1.00 93.69 178 SER A C 1
ATOM 1328 O O . SER A 1 178 ? -11.059 -7.276 17.004 1.00 93.69 178 SER A O 1
ATOM 1330 N N . VAL A 1 179 ? -9.601 -8.857 16.368 1.00 94.88 179 VAL A N 1
ATOM 1331 C CA . VAL A 1 179 ? -9.448 -8.326 15.000 1.00 94.88 179 VAL A CA 1
ATOM 1332 C C . VAL A 1 179 ? -10.773 -8.331 14.237 1.00 94.88 179 VAL A C 1
ATOM 1334 O O . VAL A 1 179 ? -11.144 -7.325 13.637 1.00 94.88 179 VAL A O 1
ATOM 1337 N N . ARG A 1 180 ? -11.542 -9.428 14.265 1.00 94.81 180 ARG A N 1
ATOM 1338 C CA . ARG A 1 180 ? -12.869 -9.491 13.613 1.00 94.81 180 ARG A CA 1
ATOM 1339 C C . ARG A 1 180 ? -13.830 -8.435 14.171 1.00 94.81 180 ARG A C 1
ATOM 1341 O O . ARG A 1 180 ? -14.599 -7.851 13.402 1.00 94.81 180 ARG A O 1
ATOM 1348 N N . ALA A 1 181 ? -13.781 -8.173 15.476 1.00 95.38 181 ALA A N 1
ATOM 1349 C CA . ALA A 1 181 ? -14.578 -7.133 16.117 1.00 95.38 181 ALA A CA 1
ATOM 1350 C C . ALA A 1 181 ? -14.172 -5.728 15.643 1.00 95.38 181 ALA A C 1
ATOM 1352 O O . ALA A 1 181 ? -15.052 -4.941 15.279 1.00 95.38 181 ALA A O 1
ATOM 1353 N N . GLU A 1 182 ? -12.869 -5.432 15.561 1.00 95.88 182 GLU A N 1
ATOM 1354 C CA . GLU A 1 182 ? -12.371 -4.175 14.985 1.00 95.88 182 GLU A CA 1
ATOM 1355 C C . GLU A 1 182 ? -12.755 -4.030 13.514 1.00 95.88 182 GLU A C 1
ATOM 1357 O O . GLU A 1 182 ? -13.279 -2.996 13.115 1.00 95.88 182 GLU A O 1
ATOM 1362 N N . MET A 1 183 ? -12.628 -5.086 12.712 1.00 96.44 183 MET A N 1
ATOM 1363 C CA . MET A 1 183 ? -13.057 -5.065 11.311 1.00 96.44 183 MET A CA 1
ATOM 1364 C C . MET A 1 183 ? -14.557 -4.788 11.165 1.00 96.44 183 MET A C 1
ATOM 1366 O O . MET A 1 183 ? -14.978 -4.097 10.239 1.00 96.44 183 MET A O 1
ATOM 1370 N N . SER A 1 184 ? -15.387 -5.295 12.081 1.00 95.94 184 SER A N 1
ATOM 1371 C CA . SER A 1 184 ? -16.824 -4.994 12.120 1.00 95.94 184 SER A CA 1
ATOM 1372 C C . SER A 1 184 ? -17.106 -3.528 12.482 1.00 95.94 184 SER A C 1
ATOM 1374 O O . SER A 1 184 ? -17.974 -2.888 11.880 1.00 95.94 184 SER A O 1
ATOM 1376 N N . ARG A 1 185 ? -16.364 -2.958 13.442 1.00 96.31 185 ARG A N 1
ATOM 1377 C CA . ARG A 1 185 ? -16.436 -1.527 13.787 1.00 96.31 185 ARG A CA 1
ATOM 1378 C C . ARG A 1 185 ? -15.974 -0.648 12.628 1.00 96.31 185 ARG A C 1
ATOM 1380 O O . ARG A 1 185 ? -16.706 0.263 12.244 1.00 96.31 185 ARG A O 1
ATOM 1387 N N . LEU A 1 186 ? -14.838 -0.974 12.023 1.00 96.00 186 LEU A N 1
ATOM 1388 C CA . LEU A 1 186 ? -14.294 -0.276 10.867 1.00 96.00 186 LEU A CA 1
ATOM 1389 C C . LEU A 1 186 ? -15.293 -0.281 9.708 1.00 96.00 186 LEU A C 1
ATOM 1391 O O . LEU A 1 186 ? -15.610 0.776 9.172 1.00 96.00 186 LEU A O 1
ATOM 1395 N N . ARG A 1 187 ? -15.886 -1.440 9.392 1.00 95.00 187 ARG A N 1
ATOM 1396 C CA . ARG A 1 187 ? -16.903 -1.572 8.337 1.00 95.00 187 ARG A CA 1
ATOM 1397 C C . ARG A 1 187 ? -18.087 -0.618 8.523 1.00 95.00 187 ARG A C 1
ATOM 1399 O O . ARG A 1 187 ? -18.611 -0.099 7.541 1.00 95.00 187 ARG A O 1
ATOM 1406 N N . ARG A 1 188 ? -18.501 -0.368 9.769 1.00 93.44 188 ARG A N 1
ATOM 1407 C CA . ARG A 1 188 ? -19.552 0.613 10.083 1.00 93.44 188 ARG A CA 1
ATOM 1408 C C . ARG A 1 188 ? -19.065 2.056 9.961 1.00 93.44 188 ARG A C 1
ATOM 1410 O O . ARG A 1 188 ? -19.840 2.901 9.535 1.00 93.44 188 ARG A O 1
ATOM 1417 N N . ALA A 1 189 ? -17.809 2.324 10.310 1.00 92.06 189 ALA A N 1
ATOM 1418 C CA . ALA A 1 189 ? -17.230 3.664 10.282 1.00 92.06 189 ALA A CA 1
ATOM 1419 C C . ALA A 1 189 ? -16.966 4.181 8.858 1.00 92.06 189 ALA A C 1
ATOM 1421 O O . ALA A 1 189 ? -17.278 5.331 8.568 1.00 92.06 189 ALA A O 1
ATOM 1422 N N . ILE A 1 190 ? -16.415 3.344 7.972 1.00 91.19 190 ILE A N 1
ATOM 1423 C CA . ILE A 1 190 ? -16.025 3.759 6.609 1.00 91.19 190 ILE A CA 1
ATOM 1424 C C . ILE A 1 190 ? -17.007 3.314 5.520 1.00 91.19 190 ILE A C 1
ATOM 1426 O O . ILE A 1 190 ? -16.936 3.777 4.384 1.00 91.19 190 ILE A O 1
ATOM 1430 N N . GLY A 1 191 ? -17.955 2.446 5.876 1.00 90.31 191 GLY A N 1
ATOM 1431 C CA . GLY A 1 191 ? -18.949 1.882 4.971 1.00 90.31 191 GLY A CA 1
ATOM 1432 C C . GLY A 1 191 ? -18.551 0.506 4.436 1.00 90.31 191 GLY A C 1
ATOM 1433 O O . GLY A 1 191 ? -17.408 0.254 4.060 1.00 90.31 191 GLY A O 1
ATOM 1434 N N . ALA A 1 192 ? -19.536 -0.392 4.354 1.00 88.81 192 ALA A N 1
ATOM 1435 C CA . ALA A 1 192 ? -19.305 -1.798 4.028 1.00 88.81 192 ALA A CA 1
ATOM 1436 C C . ALA A 1 192 ? -18.724 -2.058 2.635 1.00 88.81 192 ALA A C 1
ATOM 1438 O O . ALA A 1 192 ? -18.038 -3.058 2.451 1.00 88.81 192 ALA A O 1
ATOM 1439 N N . ARG A 1 193 ? -18.954 -1.142 1.690 1.00 90.25 193 ARG A N 1
ATOM 1440 C CA . ARG A 1 193 ? -18.463 -1.243 0.310 1.00 90.25 193 ARG A CA 1
ATOM 1441 C C . ARG A 1 193 ? -16.940 -1.279 0.205 1.00 90.25 193 ARG A C 1
ATOM 1443 O O . ARG A 1 193 ? -16.422 -1.947 -0.668 1.00 90.25 193 ARG A O 1
ATOM 1450 N N . PHE A 1 194 ? -16.234 -0.596 1.106 1.00 90.19 194 PHE A N 1
ATOM 1451 C CA . PHE A 1 194 ? -14.782 -0.465 1.016 1.00 90.19 194 PHE A CA 1
ATOM 1452 C C . PHE A 1 194 ? -14.045 -1.708 1.511 1.00 90.19 194 PHE A C 1
ATOM 1454 O O . PHE A 1 194 ? -12.854 -1.825 1.259 1.00 90.19 194 PHE A O 1
ATOM 1461 N N . LEU A 1 195 ? -14.714 -2.631 2.216 1.00 93.75 195 LEU A N 1
ATOM 1462 C CA . LEU A 1 195 ? -14.053 -3.728 2.921 1.00 93.75 195 LEU A CA 1
ATOM 1463 C C . LEU A 1 195 ? -14.594 -5.103 2.555 1.00 93.75 195 LEU A C 1
ATOM 1465 O O . LEU A 1 195 ? -15.684 -5.502 2.982 1.00 93.75 195 LEU A O 1
ATOM 1469 N N . GLY A 1 196 ? -13.737 -5.880 1.901 1.00 88.50 196 GLY A N 1
ATOM 1470 C CA . GLY A 1 196 ? -13.917 -7.307 1.696 1.00 88.50 196 GLY A CA 1
ATOM 1471 C C . GLY A 1 196 ? -13.813 -8.096 2.998 1.00 88.50 196 GLY A C 1
ATOM 1472 O O . GLY A 1 196 ? -13.391 -7.602 4.048 1.00 88.50 196 GLY A O 1
ATOM 1473 N N . SER A 1 197 ? -14.216 -9.359 2.938 1.00 89.44 197 SER A N 1
ATOM 1474 C CA . SER A 1 197 ? -14.054 -10.313 4.031 1.00 89.44 197 SER A CA 1
ATOM 1475 C C . SER A 1 197 ? -13.402 -11.585 3.513 1.00 89.44 197 SER A C 1
ATOM 1477 O O . SER A 1 197 ? -13.866 -12.114 2.508 1.00 89.44 197 SER A O 1
ATOM 1479 N N . LYS A 1 198 ? -12.414 -12.100 4.258 1.00 83.12 198 LYS A N 1
ATOM 1480 C CA . LYS A 1 198 ? -11.734 -13.389 4.028 1.00 83.12 198 LYS A CA 1
ATOM 1481 C C . LYS A 1 198 ? -11.118 -13.544 2.612 1.00 83.12 198 LYS A C 1
ATOM 1483 O O . LYS A 1 198 ? -11.744 -14.161 1.754 1.00 83.12 198 LYS A O 1
ATOM 1488 N N . PRO A 1 199 ? -9.884 -13.059 2.377 1.00 89.25 199 PRO A N 1
ATOM 1489 C CA . PRO A 1 199 ? -9.091 -12.195 3.258 1.00 89.25 199 PRO A CA 1
ATOM 1490 C C . PRO A 1 199 ? -9.673 -10.773 3.330 1.00 89.25 199 PRO A C 1
ATOM 1492 O O . PRO A 1 199 ? -10.466 -10.363 2.477 1.00 89.25 199 PRO A O 1
ATOM 1495 N N . TYR A 1 200 ? -9.343 -10.033 4.389 1.00 94.19 200 TYR A N 1
ATOM 1496 C CA . TYR A 1 200 ? -9.683 -8.614 4.487 1.00 94.19 200 TYR A CA 1
ATOM 1497 C C . TYR A 1 200 ? -8.864 -7.830 3.469 1.00 94.19 200 TYR A C 1
ATOM 1499 O O . TYR A 1 200 ? -7.647 -7.954 3.454 1.00 94.19 200 TYR A O 1
ATOM 1507 N N . ARG A 1 201 ? -9.533 -7.044 2.626 1.00 95.12 201 ARG A N 1
ATOM 1508 C CA . ARG A 1 201 ? -8.915 -6.215 1.584 1.00 95.12 201 ARG A CA 1
ATOM 1509 C C . ARG A 1 201 ? -9.802 -5.024 1.253 1.00 95.12 201 ARG A C 1
ATOM 1511 O O . ARG A 1 201 ? -11.007 -5.065 1.533 1.00 95.12 201 ARG A O 1
ATOM 1518 N N . LEU A 1 202 ? -9.216 -4.004 0.642 1.00 93.06 202 LEU A N 1
ATOM 1519 C CA . LEU A 1 202 ? -9.956 -2.864 0.113 1.00 93.06 202 LEU A CA 1
ATOM 1520 C C . LEU A 1 202 ? -10.582 -3.237 -1.237 1.00 93.06 202 LEU A C 1
ATOM 1522 O O . LEU A 1 202 ? -9.938 -3.886 -2.056 1.00 93.06 202 LEU A O 1
ATOM 1526 N N . LEU A 1 203 ? -11.861 -2.908 -1.431 1.00 89.06 203 LEU A N 1
ATOM 1527 C CA . LEU A 1 203 ? -12.609 -3.274 -2.649 1.00 89.06 203 LEU A CA 1
ATOM 1528 C C . LEU A 1 203 ? -12.795 -2.113 -3.623 1.00 89.06 203 LEU A C 1
ATOM 1530 O O . LEU A 1 203 ? -12.957 -2.340 -4.815 1.00 89.06 203 LEU A O 1
ATOM 1534 N N . GLU A 1 204 ? -12.802 -0.892 -3.103 1.00 88.25 204 GLU A N 1
ATOM 1535 C CA . GLU A 1 204 ? -12.946 0.332 -3.887 1.00 88.25 204 GLU A CA 1
ATOM 1536 C C . GLU A 1 204 ? -11.596 1.055 -3.929 1.00 88.25 204 GLU A C 1
ATOM 1538 O O . GLU A 1 204 ? -10.794 0.872 -3.005 1.00 88.25 204 GLU A O 1
ATOM 1543 N N . PRO A 1 205 ? -11.341 1.911 -4.932 1.00 87.38 205 PRO A N 1
ATOM 1544 C CA . PRO A 1 205 ? -10.117 2.696 -4.993 1.00 87.38 205 PRO A CA 1
ATOM 1545 C C . PRO A 1 205 ? -9.934 3.565 -3.742 1.00 87.38 205 PRO A C 1
ATOM 1547 O O . PRO A 1 205 ? -10.757 4.436 -3.432 1.00 87.38 205 PRO A O 1
ATOM 1550 N N . VAL A 1 206 ? -8.827 3.345 -3.036 1.00 90.81 206 VAL A N 1
ATOM 1551 C CA . VAL A 1 206 ? -8.400 4.152 -1.891 1.00 90.81 206 VAL A CA 1
ATOM 1552 C C . VAL A 1 206 ? -7.036 4.736 -2.205 1.00 90.81 206 VAL A C 1
ATOM 1554 O O . VAL A 1 206 ? -6.125 4.017 -2.592 1.00 90.81 206 VAL A O 1
ATOM 1557 N N . THR A 1 207 ? -6.909 6.043 -2.023 1.00 92.19 207 THR A N 1
ATOM 1558 C CA . THR A 1 207 ? -5.635 6.763 -2.114 1.00 92.19 207 THR A CA 1
ATOM 1559 C C . THR A 1 207 ? -5.238 7.269 -0.741 1.00 92.19 207 THR A C 1
ATOM 1561 O O . THR A 1 207 ? -6.103 7.491 0.113 1.00 92.19 207 THR A O 1
ATOM 1564 N N . SER A 1 208 ? -3.953 7.513 -0.521 1.00 93.31 208 SER A N 1
ATOM 1565 C CA . SER A 1 208 ? -3.483 8.172 0.691 1.00 93.31 208 SER A CA 1
ATOM 1566 C C . SER A 1 208 ? -2.466 9.275 0.415 1.00 93.31 208 SER A C 1
ATOM 1568 O O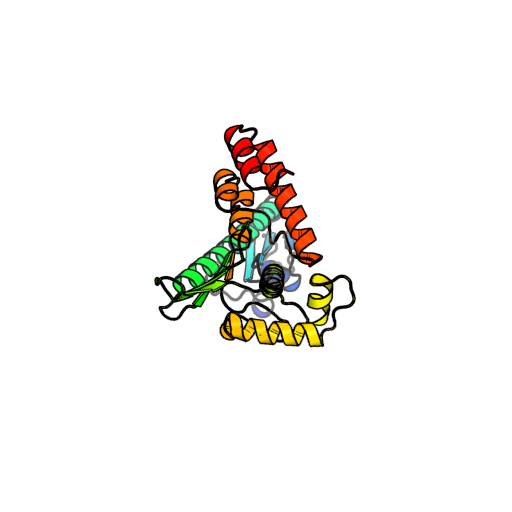 . SER A 1 208 ? -1.885 9.384 -0.664 1.00 93.31 208 SER A O 1
ATOM 1570 N N . ASP A 1 209 ? -2.285 10.151 1.400 1.00 93.56 209 ASP A N 1
ATOM 1571 C CA . ASP A 1 209 ? -1.135 11.055 1.446 1.00 93.56 209 ASP A CA 1
ATOM 1572 C C . ASP A 1 209 ? 0.196 10.294 1.523 1.00 93.56 209 ASP A C 1
ATOM 1574 O O . ASP A 1 209 ? 1.169 10.759 0.939 1.00 93.56 209 ASP A O 1
ATOM 1578 N N . LEU A 1 210 ? 0.219 9.117 2.156 1.00 93.25 210 LEU A N 1
ATOM 1579 C CA . LEU A 1 210 ? 1.364 8.209 2.144 1.00 93.25 210 LEU A CA 1
ATOM 1580 C C . LEU A 1 210 ? 1.731 7.758 0.722 1.00 93.25 210 LEU A C 1
ATOM 1582 O O . LEU A 1 210 ? 2.877 7.949 0.326 1.00 93.25 210 LEU A O 1
ATOM 1586 N N . ASP A 1 211 ? 0.777 7.245 -0.062 1.00 89.31 211 ASP A N 1
ATOM 1587 C CA . ASP A 1 211 ? 1.042 6.847 -1.458 1.00 89.31 211 ASP A CA 1
ATOM 1588 C C . ASP A 1 211 ? 1.532 8.044 -2.271 1.00 89.31 211 ASP A C 1
ATOM 1590 O O . ASP A 1 211 ? 2.520 7.952 -2.987 1.00 89.31 211 ASP A O 1
ATOM 1594 N N . GLY A 1 212 ? 0.908 9.212 -2.078 1.00 88.88 212 GLY A N 1
ATOM 1595 C CA . GLY A 1 212 ? 1.330 10.436 -2.753 1.00 88.88 212 GLY A CA 1
ATOM 1596 C C . GLY A 1 212 ? 2.759 10.873 -2.406 1.00 88.88 212 GLY A C 1
ATOM 1597 O O . GLY A 1 212 ? 3.439 11.437 -3.260 1.00 88.88 212 GLY A O 1
ATOM 1598 N N . VAL A 1 213 ? 3.230 10.623 -1.179 1.00 91.38 213 VAL A N 1
ATOM 1599 C CA . VAL A 1 213 ? 4.633 10.851 -0.801 1.00 91.38 213 VAL A CA 1
ATOM 1600 C C . VAL A 1 213 ? 5.550 9.843 -1.485 1.00 91.38 213 VAL A C 1
ATOM 1602 O O . VAL A 1 213 ? 6.568 10.249 -2.039 1.00 91.38 213 VAL A O 1
ATOM 1605 N N . LEU A 1 214 ? 5.201 8.556 -1.468 1.00 87.19 214 LEU A N 1
ATOM 1606 C CA . LEU A 1 214 ? 6.007 7.505 -2.095 1.00 87.19 214 LEU A CA 1
ATOM 1607 C C . LEU A 1 214 ? 6.119 7.708 -3.614 1.00 87.19 214 LEU A C 1
ATOM 1609 O O . LEU A 1 214 ? 7.221 7.627 -4.155 1.00 87.19 214 LEU A O 1
ATOM 1613 N N . ASP A 1 215 ? 5.021 8.067 -4.280 1.00 86.88 215 ASP A N 1
ATOM 1614 C CA . ASP A 1 215 ? 4.989 8.388 -5.709 1.00 86.88 215 ASP A CA 1
ATOM 1615 C C . ASP A 1 215 ? 5.865 9.605 -6.032 1.00 86.88 215 ASP A C 1
ATOM 1617 O O . ASP A 1 215 ? 6.671 9.566 -6.962 1.00 86.88 215 ASP A O 1
ATOM 1621 N N . ALA A 1 216 ? 5.757 10.677 -5.237 1.00 87.31 216 ALA A N 1
ATOM 1622 C CA . ALA A 1 216 ? 6.560 11.883 -5.427 1.00 87.31 216 ALA A CA 1
ATOM 1623 C C . ALA A 1 216 ? 8.062 11.608 -5.247 1.00 87.31 216 ALA A C 1
ATOM 1625 O O . ALA A 1 216 ? 8.879 12.096 -6.030 1.00 87.31 216 ALA A O 1
ATOM 1626 N N . LEU A 1 217 ? 8.430 10.784 -4.260 1.00 87.44 217 LEU A N 1
ATOM 1627 C CA . LEU A 1 217 ? 9.809 10.332 -4.070 1.00 87.44 217 LEU A CA 1
ATOM 1628 C C . LEU A 1 217 ? 10.301 9.500 -5.259 1.00 87.44 217 LEU A C 1
ATOM 1630 O O . LEU A 1 217 ? 11.412 9.727 -5.734 1.00 87.44 217 LEU A O 1
ATOM 1634 N N . ALA A 1 218 ? 9.474 8.593 -5.784 1.00 82.69 218 ALA A N 1
ATOM 1635 C CA . ALA A 1 218 ? 9.820 7.776 -6.946 1.00 82.69 218 ALA A CA 1
ATOM 1636 C C . ALA A 1 218 ? 10.054 8.612 -8.218 1.00 82.69 218 ALA A C 1
ATOM 1638 O O . ALA A 1 218 ? 10.863 8.229 -9.064 1.00 82.69 218 ALA A O 1
ATOM 1639 N N . THR A 1 219 ? 9.387 9.763 -8.353 1.00 87.75 219 THR A N 1
ATOM 1640 C CA . THR A 1 219 ? 9.592 10.705 -9.466 1.00 87.75 219 THR A CA 1
ATOM 1641 C C . THR A 1 219 ? 10.642 11.787 -9.186 1.00 87.75 219 THR A C 1
ATOM 1643 O O . THR A 1 219 ? 10.880 12.627 -10.051 1.00 87.75 219 THR A O 1
ATOM 1646 N N . GLY A 1 220 ? 11.263 11.796 -8.001 1.00 88.19 220 GLY A N 1
ATOM 1647 C CA . GLY A 1 220 ? 12.243 12.810 -7.590 1.00 88.19 220 GLY A CA 1
ATOM 1648 C C . GLY A 1 220 ? 11.651 14.180 -7.227 1.00 88.19 220 GLY A C 1
ATOM 1649 O O . GLY A 1 220 ? 12.395 15.147 -7.074 1.00 88.19 220 GLY A O 1
ATOM 1650 N N . ASP A 1 221 ? 10.329 14.292 -7.064 1.00 91.38 221 ASP A N 1
ATOM 1651 C CA . ASP A 1 221 ? 9.654 15.536 -6.673 1.00 91.38 221 ASP A CA 1
ATOM 1652 C C . ASP A 1 221 ? 9.606 15.675 -5.143 1.00 91.38 221 ASP A C 1
ATOM 1654 O O . ASP A 1 221 ? 8.597 15.454 -4.466 1.00 91.38 221 ASP A O 1
ATOM 1658 N N . ILE A 1 222 ? 10.751 16.040 -4.576 1.00 92.69 222 ILE A N 1
ATOM 1659 C CA . ILE A 1 222 ? 10.941 16.131 -3.123 1.00 92.69 222 ILE A CA 1
ATOM 1660 C C . ILE A 1 222 ? 10.120 17.280 -2.527 1.00 92.69 222 ILE A C 1
ATOM 1662 O O . ILE A 1 222 ? 9.613 17.170 -1.409 1.00 92.69 222 ILE A O 1
ATOM 1666 N N . SER A 1 223 ? 9.935 18.368 -3.282 1.00 90.62 223 SER A N 1
ATOM 1667 C CA . SER A 1 223 ? 9.077 19.482 -2.867 1.00 90.62 223 SER A CA 1
ATOM 1668 C C . SER A 1 223 ? 7.654 18.997 -2.621 1.00 90.62 223 SER A C 1
ATOM 1670 O O . SER A 1 223 ? 7.097 19.253 -1.549 1.00 90.62 223 SER A O 1
ATOM 1672 N N . ARG A 1 224 ? 7.095 18.233 -3.568 1.00 92.25 224 ARG A N 1
ATOM 1673 C CA . ARG A 1 224 ? 5.756 17.664 -3.441 1.00 92.25 224 ARG A CA 1
ATOM 1674 C C . ARG A 1 224 ? 5.654 16.652 -2.305 1.00 92.25 224 ARG A C 1
ATOM 1676 O O . ARG A 1 224 ? 4.666 16.672 -1.567 1.00 92.25 224 ARG A O 1
ATOM 1683 N N . ALA A 1 225 ? 6.669 15.807 -2.129 1.00 91.69 225 ALA A N 1
ATOM 1684 C CA . ALA A 1 225 ? 6.725 14.854 -1.023 1.00 91.69 225 ALA A CA 1
ATOM 1685 C C . ALA A 1 225 ? 6.661 15.567 0.344 1.00 91.69 225 ALA A C 1
ATOM 1687 O O . ALA A 1 225 ? 5.873 15.190 1.212 1.00 91.69 225 ALA A O 1
ATOM 1688 N N . LEU A 1 226 ? 7.425 16.650 0.528 1.00 90.88 226 LEU A N 1
ATOM 1689 C CA . LEU A 1 226 ? 7.412 17.432 1.770 1.00 90.88 226 LEU A CA 1
ATOM 1690 C C . LEU A 1 226 ? 6.114 18.226 1.978 1.00 90.88 226 LEU A C 1
ATOM 1692 O O . LEU A 1 226 ? 5.721 18.443 3.119 1.00 90.88 226 LEU A O 1
ATOM 1696 N N . GLU A 1 227 ? 5.431 18.653 0.913 1.00 89.75 227 GLU A N 1
ATOM 1697 C CA . GLU A 1 227 ? 4.112 19.299 1.020 1.00 89.75 227 GLU A CA 1
ATOM 1698 C C . GLU A 1 227 ? 3.020 18.341 1.501 1.00 89.75 227 GLU A C 1
ATOM 1700 O O . GLU A 1 227 ? 2.150 18.723 2.285 1.00 89.75 227 GLU A O 1
ATOM 1705 N N . LEU A 1 228 ? 3.049 17.098 1.020 1.00 88.75 228 LEU A N 1
ATOM 1706 C CA . LEU A 1 228 ? 2.108 16.057 1.429 1.0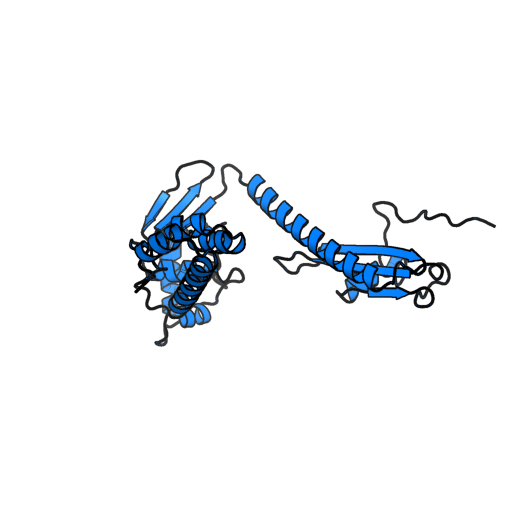0 88.75 228 LEU A CA 1
ATOM 1707 C C . LEU A 1 228 ? 2.388 15.555 2.850 1.00 88.75 228 LEU A C 1
ATOM 1709 O O . LEU A 1 228 ? 1.469 15.131 3.550 1.00 88.75 228 LEU A O 1
ATOM 1713 N N . CYS A 1 229 ? 3.639 15.646 3.294 1.00 88.38 229 CYS A N 1
ATOM 1714 C CA . CYS A 1 229 ? 4.076 15.202 4.606 1.00 88.38 229 CYS A CA 1
ATOM 1715 C C . CYS A 1 229 ? 3.868 16.288 5.677 1.00 88.38 229 CYS A C 1
ATOM 1717 O O . CYS A 1 229 ? 4.777 17.031 6.040 1.00 88.38 229 CYS A O 1
ATOM 1719 N N . SER A 1 230 ? 2.654 16.372 6.225 1.00 86.06 230 SER A N 1
ATOM 1720 C CA . SER A 1 230 ? 2.311 17.323 7.300 1.00 86.06 230 SER A CA 1
ATOM 1721 C C . SER A 1 230 ? 2.675 16.828 8.711 1.00 86.06 230 SER A C 1
ATOM 1723 O O . SER A 1 230 ? 2.307 17.459 9.707 1.00 86.06 230 SER A O 1
ATOM 1725 N N . GLY A 1 231 ? 3.335 15.677 8.823 1.00 88.62 231 GLY A N 1
ATOM 1726 C CA . GLY A 1 231 ? 3.744 15.066 10.082 1.00 88.62 231 GLY A CA 1
ATOM 1727 C C . GLY A 1 231 ? 4.169 13.604 9.924 1.00 88.62 231 GLY A C 1
ATOM 1728 O O . GLY A 1 231 ? 4.092 13.050 8.823 1.00 88.62 231 GLY A O 1
ATOM 1729 N N . PRO A 1 232 ? 4.594 12.957 11.022 1.00 89.88 232 PRO A N 1
ATOM 1730 C CA . PRO A 1 232 ? 4.903 11.533 11.034 1.00 89.88 232 PRO A CA 1
ATOM 1731 C C . PRO A 1 232 ? 3.705 10.645 10.715 1.00 89.88 232 PRO A C 1
ATOM 1733 O O . PRO A 1 232 ? 2.561 10.991 11.002 1.00 89.88 232 PRO A O 1
ATOM 1736 N N . LEU A 1 233 ? 3.988 9.469 10.144 1.00 93.81 233 LEU A N 1
ATOM 1737 C CA . LEU A 1 233 ? 2.985 8.432 9.921 1.00 93.81 233 LEU A CA 1
ATOM 1738 C C . LEU A 1 233 ? 2.482 7.918 11.274 1.00 93.81 233 LEU A C 1
ATOM 1740 O O . LEU A 1 233 ? 3.230 7.269 12.011 1.00 93.81 233 LEU A O 1
ATOM 1744 N N . LEU A 1 234 ? 1.221 8.225 11.592 1.00 93.44 234 LEU A N 1
ATOM 1745 C CA . LEU A 1 234 ? 0.498 7.722 12.769 1.00 93.44 234 LEU A CA 1
ATOM 1746 C C . LEU A 1 234 ? 1.369 7.667 14.048 1.00 93.44 234 LEU A C 1
ATOM 1748 O O . LEU A 1 234 ? 1.553 6.587 14.615 1.00 93.44 234 LEU A O 1
ATOM 1752 N N . PRO A 1 235 ? 1.928 8.800 14.525 1.00 90.44 235 PRO A N 1
ATOM 1753 C CA . PRO A 1 235 ? 3.018 8.839 15.515 1.00 90.44 235 PRO A CA 1
ATOM 1754 C C . PRO A 1 235 ? 2.733 8.080 16.813 1.00 90.44 235 PRO A C 1
ATOM 1756 O O . PRO A 1 235 ? 3.639 7.507 17.405 1.00 90.44 235 PRO A O 1
ATOM 1759 N N . ASN A 1 236 ? 1.467 8.040 17.228 1.00 90.56 236 ASN A N 1
ATOM 1760 C CA . ASN A 1 236 ? 1.036 7.423 18.483 1.00 90.56 236 ASN A CA 1
ATOM 1761 C C . ASN A 1 236 ? 0.560 5.970 18.318 1.00 90.56 236 ASN A C 1
ATOM 1763 O O . ASN A 1 236 ? -0.009 5.406 19.251 1.00 90.56 236 ASN A O 1
ATOM 1767 N N . SER A 1 237 ? 0.713 5.384 17.129 1.00 92.81 237 SER A N 1
ATOM 1768 C CA . SER A 1 237 ? 0.337 3.995 16.882 1.00 92.81 237 SER A CA 1
ATOM 1769 C C . SER A 1 237 ? 1.321 3.036 17.564 1.00 92.81 237 SER A C 1
ATOM 1771 O O . SER A 1 237 ? 2.529 3.161 17.326 1.00 92.81 237 SER A O 1
ATOM 1773 N N . PRO A 1 238 ? 0.829 2.076 18.373 1.00 91.69 238 PRO A N 1
ATOM 1774 C CA . PRO A 1 238 ? 1.647 1.012 18.945 1.00 91.69 238 PRO A CA 1
ATOM 1775 C C . PRO A 1 238 ? 1.864 -0.159 17.972 1.00 91.69 238 PRO A C 1
ATOM 1777 O O . PRO A 1 238 ? 2.563 -1.102 18.322 1.00 91.69 238 PRO A O 1
ATOM 1780 N N . SER A 1 239 ? 1.258 -0.139 16.777 1.00 95.19 239 SER A N 1
ATOM 1781 C CA . SER A 1 239 ? 1.330 -1.262 15.839 1.00 95.19 239 SER A CA 1
ATOM 1782 C C . SER A 1 239 ? 2.761 -1.461 15.313 1.00 95.19 239 SER A C 1
ATOM 1784 O O . SER A 1 239 ? 3.345 -0.517 14.766 1.00 95.19 239 SER A O 1
ATOM 1786 N N . PRO A 1 240 ? 3.319 -2.686 15.387 1.00 93.31 240 PRO A N 1
ATOM 1787 C CA . PRO A 1 240 ? 4.653 -2.981 14.872 1.00 93.31 240 PRO A CA 1
ATOM 1788 C C . PRO A 1 240 ? 4.738 -2.820 13.350 1.00 93.31 240 PRO A C 1
ATOM 1790 O O . PRO A 1 240 ? 5.759 -2.357 12.841 1.00 93.31 240 PRO A O 1
ATOM 1793 N N . GLY A 1 241 ? 3.672 -3.144 12.606 1.00 91.56 241 GLY A N 1
ATOM 1794 C CA . GLY A 1 241 ? 3.614 -2.913 11.160 1.00 91.56 241 GLY A CA 1
ATOM 1795 C C . GLY A 1 241 ? 3.688 -1.424 10.803 1.00 91.56 241 GLY A C 1
ATOM 1796 O O . GLY A 1 241 ? 4.459 -1.029 9.929 1.00 91.56 241 GLY A O 1
ATOM 1797 N N . ILE A 1 242 ? 2.971 -0.574 11.542 1.00 95.69 242 ILE A N 1
ATOM 1798 C CA . ILE A 1 242 ? 3.023 0.884 11.357 1.00 95.69 242 ILE A CA 1
ATOM 1799 C C . ILE A 1 242 ? 4.368 1.466 11.797 1.00 95.69 242 ILE A C 1
ATOM 1801 O O . ILE A 1 242 ? 4.888 2.368 11.142 1.00 95.69 242 ILE A O 1
ATOM 1805 N N . ALA A 1 243 ? 4.967 0.948 12.872 1.00 93.38 243 ALA A N 1
ATOM 1806 C CA . ALA A 1 243 ? 6.285 1.381 13.323 1.00 93.38 243 ALA A CA 1
ATOM 1807 C C . ALA A 1 243 ? 7.367 1.139 12.256 1.00 93.38 243 ALA A C 1
ATOM 1809 O O . ALA A 1 243 ? 8.174 2.037 12.012 1.00 93.38 243 ALA A O 1
ATOM 1810 N N . ARG A 1 244 ? 7.348 -0.022 11.584 1.00 90.44 244 ARG A N 1
ATOM 1811 C CA . ARG A 1 244 ? 8.262 -0.329 10.467 1.00 90.44 244 ARG A CA 1
ATOM 1812 C C . ARG A 1 244 ? 8.068 0.635 9.300 1.00 90.44 244 ARG A C 1
ATOM 1814 O O . ARG A 1 244 ? 9.023 1.301 8.912 1.00 90.44 244 ARG A O 1
ATOM 1821 N N . LEU A 1 245 ? 6.828 0.799 8.831 1.00 91.75 245 LEU A N 1
ATOM 1822 C CA . LEU A 1 245 ? 6.504 1.721 7.735 1.00 91.75 245 LEU A CA 1
ATOM 1823 C C . LEU A 1 245 ? 6.913 3.161 8.050 1.00 91.75 245 LEU A C 1
ATOM 1825 O O . LEU A 1 245 ? 7.445 3.865 7.198 1.00 91.75 245 LEU A O 1
ATOM 1829 N N . ARG A 1 246 ? 6.708 3.610 9.292 1.00 92.75 246 ARG A N 1
ATOM 1830 C CA . ARG A 1 246 ? 7.143 4.939 9.725 1.00 92.75 246 ARG A CA 1
ATOM 1831 C C . ARG A 1 246 ? 8.657 5.096 9.586 1.00 92.75 246 ARG A C 1
ATOM 1833 O O . ARG A 1 246 ? 9.093 6.105 9.046 1.00 92.75 246 ARG A O 1
ATOM 1840 N N . VAL A 1 247 ? 9.449 4.120 10.032 1.00 90.44 247 VAL A N 1
ATOM 1841 C CA . VAL A 1 247 ? 10.916 4.157 9.894 1.00 90.44 247 VAL A CA 1
ATOM 1842 C C . VAL A 1 247 ? 11.334 4.181 8.423 1.00 90.44 247 VAL A C 1
ATOM 1844 O O . VAL A 1 247 ? 12.187 4.989 8.056 1.00 90.44 247 VAL A O 1
ATOM 1847 N N . GLU A 1 248 ? 10.714 3.355 7.581 1.00 88.50 248 GLU A N 1
ATOM 1848 C CA . GLU A 1 248 ? 10.999 3.287 6.141 1.00 88.50 248 GLU A CA 1
ATOM 1849 C C . GLU A 1 248 ? 10.720 4.621 5.437 1.00 88.50 248 GLU A C 1
ATOM 1851 O O . GLU A 1 248 ? 11.590 5.152 4.746 1.00 88.50 248 GLU A O 1
ATOM 1856 N N . VAL A 1 249 ? 9.551 5.218 5.680 1.00 89.94 249 VAL A N 1
ATOM 1857 C CA . VAL A 1 249 ? 9.165 6.515 5.101 1.00 89.94 249 VAL A CA 1
ATOM 1858 C C . VAL A 1 249 ? 10.087 7.634 5.588 1.00 89.94 249 VAL A C 1
ATOM 1860 O O . VAL A 1 249 ? 10.537 8.453 4.784 1.00 89.94 249 VAL A O 1
ATOM 1863 N N . CYS A 1 250 ? 10.418 7.665 6.884 1.00 89.62 250 CYS A N 1
ATOM 1864 C CA . CYS A 1 250 ? 11.359 8.643 7.434 1.00 89.62 250 CYS A CA 1
ATOM 1865 C C . CYS A 1 250 ? 12.742 8.530 6.783 1.00 89.62 250 CYS A C 1
ATOM 1867 O O . CYS A 1 250 ? 13.346 9.548 6.438 1.00 89.62 250 CYS A O 1
ATOM 1869 N N . ALA A 1 251 ? 13.247 7.305 6.616 1.00 88.50 251 ALA A N 1
ATOM 1870 C CA . ALA A 1 251 ? 14.544 7.052 6.005 1.00 88.50 251 ALA A CA 1
ATOM 1871 C C . ALA A 1 251 ? 14.561 7.471 4.529 1.00 88.50 251 ALA A C 1
ATOM 1873 O O . ALA A 1 251 ? 15.490 8.163 4.113 1.00 88.50 251 ALA A O 1
ATOM 1874 N N . ALA A 1 252 ? 13.517 7.126 3.771 1.00 89.12 252 ALA A N 1
ATOM 1875 C CA . ALA A 1 252 ? 13.382 7.497 2.366 1.00 89.12 252 ALA A CA 1
ATOM 1876 C C . ALA A 1 252 ? 13.341 9.022 2.176 1.00 89.12 252 ALA A C 1
ATOM 1878 O O . ALA A 1 252 ? 14.098 9.566 1.373 1.00 89.12 252 ALA A O 1
ATOM 1879 N N . LEU A 1 253 ? 12.527 9.730 2.968 1.00 89.69 253 LEU A N 1
ATOM 1880 C CA . LEU A 1 253 ? 12.460 11.195 2.937 1.00 89.69 253 LEU A CA 1
ATOM 1881 C C . LEU A 1 253 ? 13.802 11.834 3.298 1.00 89.69 253 LEU A C 1
ATOM 1883 O O . LEU A 1 253 ? 14.251 12.753 2.619 1.00 89.69 253 LEU A O 1
ATOM 1887 N N . ARG A 1 254 ? 14.453 11.349 4.361 1.00 90.06 254 ARG A N 1
ATOM 1888 C CA . ARG A 1 254 ? 15.746 11.878 4.805 1.00 90.06 254 ARG A CA 1
ATOM 1889 C C . ARG A 1 254 ? 16.813 11.715 3.728 1.00 90.06 254 ARG A C 1
ATOM 1891 O O . ARG A 1 254 ? 17.555 12.659 3.478 1.00 90.06 254 ARG A O 1
ATOM 1898 N N . LEU A 1 255 ? 16.895 10.535 3.119 1.00 89.75 255 LEU A N 1
ATOM 1899 C CA . LEU A 1 255 ? 17.863 10.254 2.065 1.00 89.75 255 LEU A CA 1
ATOM 1900 C C . LEU A 1 255 ? 17.623 11.163 0.855 1.00 89.75 255 LEU A C 1
ATOM 1902 O O . LEU A 1 255 ? 18.553 11.838 0.426 1.00 89.75 255 LEU A O 1
ATOM 1906 N N . ALA A 1 256 ? 16.373 11.288 0.402 1.00 90.31 256 ALA A N 1
ATOM 1907 C CA . ALA A 1 256 ? 16.023 12.154 -0.721 1.00 90.31 256 ALA A CA 1
ATOM 1908 C C . ALA A 1 256 ? 16.359 13.634 -0.460 1.00 90.31 256 ALA A C 1
ATOM 1910 O O . ALA A 1 256 ? 16.926 14.307 -1.318 1.00 90.31 256 ALA A O 1
ATOM 1911 N N . VAL A 1 257 ? 16.067 14.148 0.740 1.00 91.12 257 VAL A N 1
ATOM 1912 C CA . VAL A 1 257 ? 16.386 15.538 1.114 1.00 91.12 257 VAL A CA 1
ATOM 1913 C C . VAL A 1 257 ? 17.899 15.780 1.165 1.00 91.12 257 VAL A C 1
ATOM 1915 O O . VAL A 1 257 ? 18.357 16.834 0.725 1.00 91.12 257 VAL A O 1
ATOM 1918 N N . ILE A 1 258 ? 18.681 14.824 1.677 1.00 89.56 258 ILE A N 1
ATOM 1919 C CA . ILE A 1 258 ? 20.150 14.921 1.700 1.00 89.56 258 ILE A CA 1
ATOM 1920 C C . ILE A 1 258 ? 20.713 14.909 0.275 1.00 89.56 258 ILE A C 1
ATOM 1922 O O . ILE A 1 258 ? 21.583 15.718 -0.037 1.00 89.56 258 ILE A O 1
ATOM 1926 N N . GLU A 1 259 ? 20.211 14.028 -0.592 1.00 90.00 259 GLU A N 1
ATOM 1927 C CA . GLU A 1 259 ? 20.670 13.915 -1.982 1.00 90.00 259 GLU A CA 1
ATOM 1928 C C . GLU A 1 259 ? 20.332 15.146 -2.827 1.00 90.00 259 GLU A C 1
ATOM 1930 O O . GLU A 1 259 ? 21.127 15.530 -3.682 1.00 90.00 259 GLU A O 1
ATOM 1935 N N . ALA A 1 260 ? 19.201 15.806 -2.562 1.00 90.44 260 ALA A N 1
ATOM 1936 C CA . ALA A 1 260 ? 18.869 17.070 -3.217 1.00 90.44 260 ALA A CA 1
ATOM 1937 C C . ALA A 1 260 ? 19.862 18.192 -2.901 1.00 90.44 260 ALA A C 1
ATOM 1939 O O . ALA A 1 260 ? 20.017 19.101 -3.715 1.00 90.44 260 ALA A O 1
ATOM 1940 N N . ASN A 1 261 ? 20.515 18.129 -1.732 1.00 88.00 261 ASN A N 1
ATOM 1941 C CA . ASN A 1 261 ? 21.478 19.122 -1.260 1.00 88.00 261 ASN A CA 1
ATOM 1942 C C . ASN A 1 261 ? 20.940 20.570 -1.357 1.00 88.00 261 ASN A C 1
ATOM 1944 O O . ASN A 1 261 ? 21.642 21.481 -1.796 1.00 88.00 261 ASN A O 1
ATOM 1948 N N . ASP A 1 262 ? 19.672 20.758 -0.973 1.00 91.06 262 ASP A N 1
ATOM 1949 C CA . ASP A 1 262 ? 18.948 22.034 -1.009 1.00 91.06 262 ASP A CA 1
ATOM 1950 C C . ASP A 1 262 ? 18.566 22.472 0.415 1.00 91.06 262 ASP A C 1
ATOM 1952 O O . ASP A 1 262 ? 17.768 21.824 1.105 1.00 91.06 262 ASP A O 1
ATOM 1956 N N . ASP A 1 263 ? 19.116 23.610 0.844 1.00 87.75 263 ASP A N 1
ATOM 1957 C CA . ASP A 1 263 ? 18.893 24.192 2.171 1.00 87.75 263 ASP A CA 1
ATOM 1958 C C . ASP A 1 263 ? 17.413 24.507 2.452 1.00 87.75 263 ASP A C 1
ATOM 1960 O O . ASP A 1 263 ? 16.949 24.375 3.590 1.00 87.75 263 ASP A O 1
ATOM 1964 N N . ALA A 1 264 ? 16.633 24.884 1.434 1.00 88.50 264 ALA A N 1
ATOM 1965 C CA . ALA A 1 264 ? 15.211 25.176 1.595 1.00 88.50 264 ALA A CA 1
ATOM 1966 C C . ALA A 1 264 ? 14.396 23.902 1.867 1.00 88.50 264 ALA A C 1
ATOM 1968 O O . ALA A 1 264 ? 13.451 23.927 2.667 1.00 88.50 264 ALA A O 1
ATOM 1969 N N . LEU A 1 265 ? 14.768 22.783 1.236 1.00 87.06 265 LEU A N 1
ATOM 1970 C CA . LEU A 1 265 ? 14.148 21.475 1.469 1.00 87.06 265 LEU A CA 1
ATOM 1971 C C . LEU A 1 265 ? 14.546 20.905 2.832 1.00 87.06 265 LEU A C 1
ATOM 1973 O O . LEU A 1 265 ? 13.682 20.398 3.549 1.00 87.06 265 LEU A O 1
ATOM 1977 N N . LEU A 1 266 ? 15.810 21.065 3.235 1.00 85.12 266 LEU A N 1
ATOM 1978 C CA . LEU A 1 266 ? 16.291 20.698 4.571 1.00 85.12 266 LEU A CA 1
ATOM 1979 C C . LEU A 1 266 ? 15.523 21.434 5.673 1.00 85.12 266 LEU A C 1
ATOM 1981 O O . LEU A 1 266 ? 15.041 20.814 6.624 1.00 85.12 266 LEU A O 1
ATOM 1985 N N . GLU A 1 267 ? 15.350 22.747 5.534 1.00 85.25 267 GLU A N 1
ATOM 1986 C CA . GLU A 1 267 ? 14.621 23.551 6.513 1.00 85.25 267 GLU A CA 1
ATOM 1987 C C . GLU A 1 267 ? 13.126 23.194 6.554 1.00 85.25 267 GLU A C 1
ATOM 1989 O O . GLU A 1 267 ? 12.509 23.155 7.621 1.00 85.25 267 GLU A O 1
ATOM 1994 N N . ARG A 1 268 ? 12.524 22.868 5.405 1.00 84.62 268 ARG A N 1
ATOM 1995 C CA . ARG A 1 268 ? 11.139 22.384 5.349 1.00 84.62 268 ARG A CA 1
ATOM 1996 C C . ARG A 1 268 ? 10.994 21.020 6.024 1.00 84.62 268 ARG A C 1
ATOM 1998 O O . ARG A 1 268 ? 10.069 20.848 6.815 1.00 84.62 268 ARG A O 1
ATOM 2005 N N . TRP A 1 269 ? 11.917 20.090 5.783 1.00 82.88 269 TRP A N 1
ATOM 2006 C CA . TRP A 1 269 ? 11.927 18.773 6.421 1.00 82.88 269 TRP A CA 1
ATOM 2007 C C . TRP A 1 269 ? 12.012 18.877 7.949 1.00 82.88 269 TRP A C 1
ATOM 2009 O O . TRP A 1 269 ? 11.210 18.251 8.643 1.00 82.88 269 TRP A O 1
ATOM 2019 N N . ARG A 1 270 ? 12.870 19.748 8.499 1.00 83.06 270 ARG A N 1
ATOM 2020 C CA . ARG A 1 270 ? 12.973 19.965 9.960 1.00 83.06 270 ARG A CA 1
ATOM 2021 C C . ARG A 1 270 ? 11.645 20.369 10.605 1.00 83.06 270 ARG A C 1
ATOM 2023 O O . ARG A 1 270 ? 11.364 19.961 11.729 1.00 83.06 270 ARG A O 1
ATOM 2030 N N . ARG A 1 271 ? 10.795 21.113 9.891 1.00 81.25 271 ARG A N 1
ATOM 2031 C CA . ARG A 1 271 ? 9.479 21.551 10.389 1.00 81.25 271 ARG A CA 1
ATOM 2032 C C . ARG A 1 271 ? 8.410 20.456 10.394 1.00 81.25 271 ARG A C 1
ATOM 2034 O O . ARG A 1 271 ? 7.410 20.611 11.087 1.00 81.25 271 ARG A O 1
ATOM 2041 N N . THR A 1 272 ? 8.606 19.354 9.669 1.00 73.00 272 THR A N 1
ATOM 2042 C CA . THR A 1 272 ? 7.631 18.245 9.597 1.00 73.00 272 THR A CA 1
ATOM 2043 C C . THR A 1 272 ? 7.629 17.338 10.839 1.00 73.00 272 THR A C 1
ATOM 2045 O O . THR A 1 272 ? 6.795 16.443 10.944 1.00 73.00 272 THR A O 1
ATOM 2048 N N . GLY A 1 273 ? 8.530 17.561 11.806 1.00 65.50 273 GLY A N 1
ATOM 2049 C CA . GLY A 1 273 ? 8.607 16.777 13.048 1.00 65.50 273 GLY A CA 1
ATOM 2050 C C . GLY A 1 273 ? 9.284 15.407 12.905 1.00 65.50 273 GLY A C 1
ATOM 2051 O O . GLY A 1 273 ? 9.378 14.672 13.880 1.00 65.50 273 GLY A O 1
ATOM 2052 N N . HIS A 1 274 ? 9.789 15.076 11.711 1.00 60.91 274 HIS A N 1
ATOM 2053 C CA . HIS A 1 274 ? 10.570 13.863 11.414 1.00 60.91 274 HIS A CA 1
ATOM 2054 C C . HIS A 1 274 ? 12.059 13.957 11.795 1.00 60.91 274 HIS A C 1
ATOM 2056 O O . HIS A 1 274 ? 12.798 12.989 11.636 1.00 60.91 274 HIS A O 1
ATOM 2062 N N . GLY A 1 275 ? 12.513 15.133 12.241 1.00 46.28 275 GLY A N 1
ATOM 2063 C CA . GLY A 1 275 ? 13.928 15.466 12.446 1.00 46.28 275 GLY A CA 1
ATOM 2064 C C . GLY A 1 275 ? 14.437 15.388 13.890 1.00 46.28 275 GLY A C 1
ATOM 2065 O O . GLY A 1 275 ? 15.497 15.951 14.162 1.00 46.28 275 GLY A O 1
ATOM 2066 N N . SER A 1 276 ? 13.693 14.751 14.798 1.00 43.56 276 SER A N 1
ATOM 2067 C CA . SER A 1 276 ? 14.071 14.548 16.210 1.00 43.56 276 SER A CA 1
ATOM 2068 C C . SER A 1 276 ? 14.413 13.099 16.509 1.00 43.56 276 SER A C 1
ATOM 2070 O O . SER A 1 276 ? 13.638 12.227 16.061 1.00 43.56 276 SER A O 1
#

Radius of gyration: 25.74 Å; chains: 1; bounding box: 43×54×81 Å

Foldseek 3Di:
DDDDDPPQPDPPRDPACVRPNDDQQNVCVVVVAKDKQAQVSDPDVVLSQKIKIKGFAAQPVPRHGPGMDMDIDGRCNRDPVVNVVRVVVSPVVNVVVNVVVVVVVVVPLDQAAKEWEWEFLAPDFIKIWIDRRPDGTDIDGDDLLLSQLVVVQVVPQVAAQLVRSQLQQDPPPDDSVNSVVVVVVSCVVRHVQQFDVDRTHGRHHYHYLLVQLVVCLVVLNLVSNLVSNQAFGSVPRPGNNSVVVRVVSLVSSVVSLVVVVDPVSVVSNVNRHSPD

Organism: NCBI:txid39694

Secondary structure (DSSP, 8-state):
-----STT--TT---SHHHH-S-HHHHHHHHTS-EEEEGGG-SSTTTTT-EEEEEEEE-TTT--EEEEEEEEESSGGGSHHHHHHHHHHHHHHHHHHHHHHHHHHHHT--TT-EEEEEE-BBSS--EEEEEETTSPPEEEEPPHHHHHHHHHHHH-TT-B-HHHHHHHH-SS---HHHHHHHHHHHHHHH-GGGB-SSSB-B-S-EEEHHHHHHHHHHTT-HHHHHHH-BS-BSTT---HHHHHHHHHHHHHHHHHHHHHT-HHHHHHHHHTT---

InterPro domains:
  IPR001867 OmpR/PhoB-type DNA-binding domain [SM00862] (137-202)
  IPR029016 GAF-like domain superfamily [G3DSA:3.30.450.40] (2-96)
  IPR060265 MimR-like, N-terminal domain [PF26965] (12-87)